Protein AF-A0A0J9XZV9-F1 (afdb_monomer_lite)

Secondary structure (DSSP, 8-state):
-EEEEEEEEEEBSSTT--EEEEEEEEETTT--EEEEEEE-STT--EEEEEE-HHHHHHHHHHTT-SSHHHHHHHHH-TTSEEEEEESSSEEEEEEEE-TTS-EEEEEEEEEEE--TTHHHHHHHHHHHHHHHHHHHHHHHHHHHHHHHHHHHHHHHHHHHHHHHHHHHHHHHHHHHHHHHHHH--

Organism: Brugia malayi (NCBI:txid6279)

Foldseek 3Di:
DWAWLAWDWAFAPDPVRWIKIWTWTADPVQRKIKIWIFTPDPVRWIWIDIGDPVRLVVQCVQLVHDDPNVVSCLNRDPQWHWYWYDDQWIKIWTWHADPVRDIDTRGIDITHTDDPCVVVVVVNVVVVVVVVVVVVVVVVVVVVVVVVVVVVVVVVVVVVVVVVVVVVVVVVVVVVVVVVVVVVD

Sequence (185 aa):
MLELKVRRCCELNNEQQLSAILFIGKSCDSDDYVIVVIISDILSSSYTATYDQESWEALRKEGEFSTDEEFIAELANEKNSLNMERSEYVQMKWIRPDEDGLTFEFCTLTLKLDTTWMYHIVNALLKERNIYYDNAIREEAVVASMERRLELLGNKVEEMDDYRRNLSNTLISKFVAIQNGKVSS

pLDDT: mean 91.07, std 8.22, range [46.19, 97.38]

Structure (mmCIF, N/CA/C/O backbone):
data_AF-A0A0J9XZV9-F1
#
_entry.id   AF-A0A0J9XZV9-F1
#
loop_
_atom_site.group_PDB
_atom_site.id
_atom_site.type_symbol
_atom_site.label_atom_id
_atom_site.label_alt_id
_atom_site.label_comp_id
_atom_site.label_asym_id
_atom_site.label_entity_id
_atom_site.label_seq_id
_atom_site.pdbx_PDB_ins_code
_atom_site.Cartn_x
_atom_site.Cartn_y
_atom_site.Cartn_z
_atom_site.occupancy
_atom_site.B_iso_or_equiv
_atom_site.auth_seq_id
_atom_site.auth_comp_id
_atom_site.auth_asym_id
_atom_site.auth_atom_id
_atom_site.pdbx_PDB_model_num
ATOM 1 N N . MET A 1 1 ? -1.787 19.641 -8.753 1.00 86.12 1 MET A N 1
ATOM 2 C CA . MET A 1 1 ? -1.863 18.779 -7.537 1.00 86.12 1 MET A CA 1
ATOM 3 C C . MET A 1 1 ? -1.686 17.325 -7.970 1.00 86.12 1 MET A C 1
ATOM 5 O O . MET A 1 1 ? -1.999 17.057 -9.114 1.00 86.12 1 MET A O 1
ATOM 9 N N . LEU A 1 2 ? -1.182 16.406 -7.136 1.00 92.56 2 LEU A N 1
ATOM 10 C CA . LEU A 1 2 ? -1.073 14.982 -7.502 1.00 92.56 2 LEU A CA 1
ATOM 11 C C . LEU A 1 2 ? -2.066 14.155 -6.676 1.00 92.56 2 LEU A C 1
ATOM 13 O O . LEU A 1 2 ? -2.048 14.243 -5.449 1.00 92.56 2 LEU A O 1
ATOM 17 N N . GLU A 1 3 ? -2.918 13.382 -7.341 1.00 93.56 3 GLU A N 1
ATOM 18 C CA . GLU A 1 3 ? -3.791 12.386 -6.718 1.00 93.56 3 GLU A CA 1
ATOM 19 C C . GLU A 1 3 ? -3.117 11.014 -6.817 1.00 93.56 3 GLU A C 1
ATOM 21 O O . GLU A 1 3 ? -2.943 10.493 -7.919 1.00 93.56 3 GLU A O 1
ATOM 26 N N . LEU A 1 4 ? -2.697 10.433 -5.691 1.00 94.94 4 LEU A N 1
ATOM 27 C CA . LEU A 1 4 ? -2.036 9.128 -5.690 1.00 94.94 4 LEU A CA 1
ATOM 28 C C . LEU A 1 4 ? -3.053 8.016 -5.977 1.00 94.94 4 LEU A C 1
ATOM 30 O O . LEU A 1 4 ? -4.165 8.011 -5.457 1.00 94.94 4 LEU A O 1
ATOM 34 N N . LYS A 1 5 ? -2.655 7.075 -6.832 1.00 94.81 5 LYS A N 1
ATOM 35 C CA . LYS A 1 5 ? -3.461 5.928 -7.269 1.00 94.81 5 LYS A CA 1
ATOM 36 C C . LYS A 1 5 ? -2.811 4.602 -6.890 1.00 94.81 5 LYS A C 1
ATOM 38 O O . LYS A 1 5 ? -3.507 3.664 -6.522 1.00 94.81 5 LYS A O 1
ATOM 43 N N . VAL A 1 6 ? -1.480 4.528 -6.951 1.00 95.38 6 VAL A N 1
ATOM 44 C CA . VAL A 1 6 ? -0.710 3.333 -6.589 1.00 95.38 6 VAL A CA 1
ATOM 45 C C . VAL A 1 6 ? 0.440 3.719 -5.674 1.00 95.38 6 VAL A C 1
ATOM 47 O O . VAL A 1 6 ? 1.140 4.703 -5.916 1.00 95.38 6 VAL A O 1
ATOM 50 N N . ARG A 1 7 ? 0.668 2.890 -4.655 1.00 93.81 7 ARG A N 1
ATOM 51 C CA . ARG A 1 7 ? 1.867 2.906 -3.822 1.00 93.81 7 ARG A CA 1
ATOM 52 C C . ARG A 1 7 ? 2.363 1.477 -3.653 1.00 93.81 7 ARG A C 1
ATOM 54 O O . ARG A 1 7 ? 1.616 0.625 -3.184 1.00 93.81 7 ARG A O 1
ATOM 61 N N . ARG A 1 8 ? 3.619 1.214 -4.007 1.00 92.50 8 ARG A N 1
ATOM 62 C CA . ARG A 1 8 ? 4.246 -0.108 -3.851 1.00 92.50 8 ARG A CA 1
ATOM 63 C C . ARG A 1 8 ? 5.633 0.054 -3.247 1.00 92.50 8 ARG A C 1
ATOM 65 O O . ARG A 1 8 ? 6.358 0.978 -3.605 1.00 92.50 8 ARG A O 1
ATOM 72 N N . CYS A 1 9 ? 6.002 -0.846 -2.346 1.00 87.38 9 CYS A N 1
ATOM 73 C CA . CYS A 1 9 ? 7.404 -1.052 -1.998 1.00 87.38 9 CYS A CA 1
ATOM 74 C C . CYS A 1 9 ? 7.969 -2.106 -2.950 1.00 87.38 9 CYS A C 1
ATOM 76 O O . CYS A 1 9 ? 7.292 -3.091 -3.245 1.00 87.38 9 CYS A O 1
ATOM 78 N N . CYS A 1 10 ? 9.187 -1.900 -3.428 1.00 83.50 10 CYS A N 1
ATOM 79 C CA . CYS A 1 10 ? 9.899 -2.865 -4.253 1.00 83.50 10 CYS A CA 1
ATOM 80 C C . CYS A 1 10 ? 11.357 -2.975 -3.815 1.00 83.50 10 CYS A C 1
ATOM 82 O O . CYS A 1 10 ? 11.915 -2.066 -3.196 1.00 83.50 10 CYS A O 1
ATOM 84 N N . GLU A 1 11 ? 11.964 -4.108 -4.135 1.00 80.25 11 GLU A N 1
ATOM 85 C CA . GLU A 1 11 ? 13.392 -4.338 -3.960 1.00 80.25 11 GLU A CA 1
ATOM 86 C C . GLU A 1 11 ? 14.073 -4.188 -5.321 1.00 80.25 11 GLU A C 1
ATOM 88 O O . GLU A 1 11 ? 13.534 -4.598 -6.353 1.00 80.25 11 GLU A O 1
ATOM 93 N N . LEU A 1 12 ? 15.249 -3.560 -5.348 1.00 78.12 12 LEU A N 1
ATOM 94 C CA . LEU A 1 12 ? 16.078 -3.572 -6.544 1.00 78.12 12 LEU A CA 1
ATOM 95 C C . LEU A 1 12 ? 16.692 -4.953 -6.734 1.00 78.12 12 LEU A C 1
ATOM 97 O O . LEU A 1 12 ? 17.327 -5.484 -5.822 1.00 78.12 12 LEU A O 1
ATOM 101 N N . ASN A 1 13 ? 16.640 -5.447 -7.971 1.00 73.00 13 ASN A N 1
ATOM 102 C CA . ASN A 1 13 ? 17.396 -6.617 -8.409 1.00 73.00 13 ASN A CA 1
ATOM 103 C C . ASN A 1 13 ? 18.876 -6.245 -8.612 1.00 73.00 13 ASN A C 1
ATOM 105 O O . ASN A 1 13 ? 19.416 -6.330 -9.713 1.00 73.00 13 ASN A O 1
ATOM 109 N N . ASN A 1 14 ? 19.533 -5.764 -7.556 1.00 68.56 14 ASN A N 1
ATOM 110 C CA . ASN A 1 14 ? 20.963 -5.485 -7.528 1.00 68.56 14 ASN A CA 1
ATOM 111 C C . ASN A 1 14 ? 21.630 -6.191 -6.339 1.00 68.56 14 ASN A C 1
ATOM 113 O O . ASN A 1 14 ? 20.966 -6.612 -5.395 1.00 68.56 14 ASN A O 1
ATOM 117 N N . GLU A 1 15 ? 22.961 -6.307 -6.369 1.00 58.72 15 GLU A N 1
ATOM 118 C CA . GLU A 1 15 ? 23.734 -6.996 -5.320 1.00 58.72 15 GLU A CA 1
ATOM 119 C C . GLU A 1 15 ? 23.517 -6.414 -3.911 1.00 58.72 15 GLU A C 1
ATOM 121 O O . GLU A 1 15 ? 23.786 -7.081 -2.917 1.00 58.72 15 GLU A O 1
ATOM 126 N N . GLN A 1 16 ? 23.034 -5.171 -3.817 1.00 69.62 16 GLN A N 1
ATOM 127 C CA . GLN A 1 16 ? 22.842 -4.451 -2.561 1.00 69.62 16 GLN A CA 1
ATOM 128 C C . GLN A 1 16 ? 21.442 -4.616 -1.952 1.00 69.62 16 GLN A C 1
ATOM 130 O O . GLN A 1 16 ? 21.251 -4.152 -0.831 1.00 69.62 16 GLN A O 1
ATOM 135 N N . GLN A 1 17 ? 20.482 -5.236 -2.656 1.00 72.25 17 GLN A N 1
ATOM 136 C CA . GLN A 1 17 ? 19.084 -5.379 -2.211 1.00 72.25 17 GLN A CA 1
ATOM 137 C C . GLN A 1 17 ? 18.499 -4.063 -1.669 1.00 72.25 17 GLN A C 1
ATOM 139 O O . GLN A 1 17 ? 17.916 -3.999 -0.586 1.00 72.25 17 GLN A O 1
ATOM 144 N N . LEU A 1 18 ? 18.712 -2.968 -2.402 1.00 77.62 18 LEU A N 1
ATOM 145 C CA . LEU A 1 18 ? 18.209 -1.663 -1.981 1.00 77.62 18 LEU A CA 1
ATOM 146 C C . LEU A 1 18 ? 16.678 -1.637 -2.038 1.00 77.62 18 LEU A C 1
ATOM 148 O O . LEU A 1 18 ? 16.075 -2.124 -2.994 1.00 77.62 18 LEU A O 1
ATOM 152 N N . SER A 1 19 ? 16.058 -1.008 -1.042 1.00 85.19 19 SER A N 1
ATOM 153 C CA . SER A 1 19 ? 14.617 -0.774 -1.046 1.00 85.19 19 SER A CA 1
ATOM 154 C C . SER A 1 19 ? 14.255 0.436 -1.904 1.00 85.19 19 SER A C 1
ATOM 156 O O . SER A 1 19 ? 15.006 1.410 -2.011 1.00 85.19 19 SER A O 1
ATOM 158 N N . ALA A 1 20 ? 13.077 0.397 -2.503 1.00 89.50 20 ALA A N 1
ATOM 159 C CA . ALA A 1 20 ? 12.515 1.522 -3.215 1.00 89.50 20 ALA A CA 1
ATOM 160 C C . ALA A 1 20 ? 11.017 1.630 -2.965 1.00 89.50 20 ALA A C 1
ATOM 162 O O . ALA A 1 20 ? 10.332 0.660 -2.629 1.00 89.50 20 ALA A O 1
ATOM 163 N N . ILE A 1 21 ? 10.517 2.849 -3.118 1.00 92.31 21 ILE A N 1
ATOM 164 C CA . ILE A 1 21 ? 9.094 3.136 -3.026 1.00 92.31 21 ILE A CA 1
ATOM 165 C C . ILE A 1 21 ? 8.659 3.739 -4.350 1.00 92.31 21 ILE A C 1
ATOM 167 O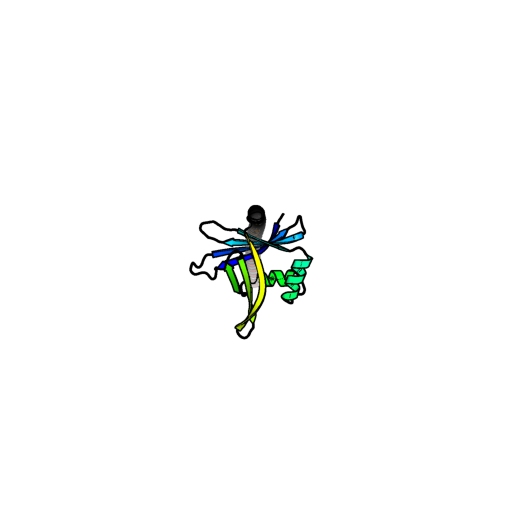 O . ILE A 1 21 ? 9.202 4.749 -4.798 1.00 92.31 21 ILE A O 1
ATOM 171 N N . LEU A 1 22 ? 7.666 3.098 -4.949 1.00 94.44 22 LEU A N 1
ATOM 172 C CA . LEU A 1 22 ? 6.988 3.528 -6.153 1.00 94.44 22 LEU A CA 1
ATOM 173 C C . LEU A 1 22 ? 5.692 4.254 -5.794 1.00 94.44 22 LEU A C 1
ATOM 175 O O . LEU A 1 22 ? 4.899 3.769 -4.981 1.00 94.44 22 LEU A O 1
ATOM 179 N N . PHE A 1 23 ? 5.441 5.340 -6.513 1.00 96.12 23 PHE A N 1
ATOM 180 C CA . PHE A 1 23 ? 4.173 6.044 -6.564 1.00 96.12 23 PHE A CA 1
ATOM 181 C C . PHE A 1 23 ? 3.699 6.182 -8.010 1.00 96.12 23 PHE A C 1
ATOM 183 O O . PHE A 1 23 ? 4.483 6.525 -8.892 1.00 96.12 23 PHE A O 1
ATOM 190 N N . ILE A 1 24 ? 2.405 5.969 -8.233 1.00 96.62 24 ILE A N 1
ATOM 191 C CA . ILE A 1 24 ? 1.710 6.374 -9.459 1.00 96.62 24 ILE A CA 1
ATOM 192 C C . ILE A 1 24 ? 0.582 7.295 -9.036 1.00 96.62 24 ILE A C 1
ATOM 194 O O . ILE A 1 24 ? -0.187 6.957 -8.134 1.00 96.62 24 ILE A O 1
ATOM 198 N N . GLY A 1 25 ? 0.471 8.449 -9.677 1.00 96.19 25 GLY A N 1
ATOM 199 C CA . GLY A 1 25 ? -0.621 9.378 -9.438 1.00 96.19 25 GLY A CA 1
ATOM 200 C C . GLY A 1 25 ? -1.044 10.106 -10.700 1.00 96.19 25 GLY A C 1
ATOM 201 O O . GLY A 1 25 ? -0.322 10.108 -11.694 1.00 96.19 25 GLY A O 1
ATOM 202 N N . LYS A 1 26 ? -2.213 10.740 -10.642 1.00 96.25 26 LYS A N 1
ATOM 203 C CA . LYS A 1 26 ? -2.730 11.593 -11.711 1.00 96.25 26 LYS A CA 1
ATOM 204 C C . LYS A 1 26 ? -2.558 13.061 -11.331 1.00 96.25 26 LYS A C 1
ATOM 206 O O . LYS A 1 26 ? -2.930 13.480 -10.230 1.00 96.25 26 LYS A O 1
ATOM 211 N N . SER A 1 27 ? -1.945 13.839 -12.214 1.00 94.31 27 SER A N 1
ATOM 212 C CA . SER A 1 27 ? -1.784 15.281 -12.058 1.00 94.31 27 SER A CA 1
ATOM 213 C C . SER A 1 27 ? -3.129 15.964 -12.283 1.00 94.31 27 SER A C 1
ATOM 215 O O . SER A 1 27 ? -3.672 15.928 -13.377 1.00 94.31 27 SER A O 1
ATOM 217 N N . CYS A 1 28 ? -3.669 16.644 -11.275 1.00 89.94 28 CYS A N 1
ATOM 218 C CA . CYS A 1 28 ? -4.907 17.413 -11.422 1.00 89.94 28 CYS A CA 1
ATOM 219 C C . CYS A 1 28 ? -4.747 18.645 -12.328 1.00 89.94 28 CYS A C 1
ATOM 221 O O . CYS A 1 28 ? -5.749 19.234 -12.717 1.00 89.94 28 CYS A O 1
ATOM 223 N N . ASP A 1 29 ? -3.508 19.080 -12.590 1.00 90.44 29 ASP A N 1
ATOM 224 C CA . ASP A 1 29 ? -3.247 20.314 -13.339 1.00 90.44 29 ASP A CA 1
ATOM 225 C C . ASP A 1 29 ? -3.102 20.031 -14.842 1.00 90.44 29 ASP A C 1
ATOM 227 O O . ASP A 1 29 ? -3.551 20.833 -15.657 1.00 90.44 29 ASP A O 1
ATOM 231 N N . SER A 1 30 ? -2.486 18.898 -15.202 1.00 92.19 30 SER A N 1
ATOM 232 C CA . SER A 1 30 ? -2.230 18.504 -16.595 1.00 92.19 30 SER A CA 1
ATOM 233 C C . SER A 1 30 ? -3.039 17.299 -17.073 1.00 92.19 30 SER A C 1
ATOM 235 O O . SER A 1 30 ? -3.047 17.020 -18.262 1.00 92.19 30 SER A O 1
ATOM 237 N N . ASP A 1 31 ? -3.731 16.604 -16.168 1.00 92.06 31 ASP A N 1
ATOM 238 C CA . ASP A 1 31 ? -4.388 15.310 -16.406 1.00 92.06 31 ASP A CA 1
ATOM 239 C C . ASP A 1 31 ? -3.425 14.162 -16.784 1.00 92.06 31 ASP A C 1
ATOM 241 O O . ASP A 1 31 ? -3.868 13.054 -17.073 1.00 92.06 31 ASP A O 1
ATOM 245 N N . ASP A 1 32 ? -2.109 14.386 -16.693 1.00 95.38 32 ASP A N 1
ATOM 246 C CA . ASP A 1 32 ? -1.086 13.370 -16.963 1.00 95.38 32 ASP A CA 1
ATOM 247 C C . ASP A 1 32 ? -0.944 12.370 -15.811 1.00 95.38 32 ASP A C 1
ATOM 249 O O . ASP A 1 32 ? -1.056 12.715 -14.626 1.00 95.38 32 ASP A O 1
ATOM 253 N N . TYR A 1 33 ? -0.571 11.141 -16.151 1.00 96.75 33 TYR A N 1
ATOM 254 C CA . TYR A 1 33 ? -0.102 10.150 -15.194 1.00 96.75 33 TYR A CA 1
ATOM 255 C C . TYR A 1 33 ? 1.383 10.346 -14.907 1.00 96.75 33 TYR A C 1
ATOM 257 O O . TYR A 1 33 ? 2.217 10.420 -15.808 1.00 96.75 33 TYR A O 1
ATOM 265 N N . VAL A 1 34 ? 1.722 10.401 -13.624 1.00 96.44 34 VAL A N 1
ATOM 266 C CA . VAL A 1 34 ? 3.085 10.591 -13.135 1.00 96.44 34 VAL A CA 1
ATOM 267 C C . VAL A 1 34 ? 3.484 9.372 -12.325 1.00 96.44 34 VAL A C 1
ATOM 269 O O . VAL A 1 34 ? 2.817 9.006 -11.354 1.00 96.44 34 VAL A O 1
ATOM 272 N N . ILE A 1 35 ? 4.599 8.766 -12.711 1.00 96.12 35 ILE A N 1
ATOM 273 C CA . ILE A 1 35 ? 5.192 7.613 -12.050 1.00 96.12 35 ILE A CA 1
ATOM 274 C C . ILE A 1 35 ? 6.509 8.055 -11.449 1.00 96.12 35 ILE A C 1
ATOM 276 O O . ILE A 1 35 ? 7.371 8.543 -12.173 1.00 96.12 35 ILE A O 1
ATOM 280 N N . VAL A 1 36 ? 6.676 7.862 -10.145 1.00 94.81 36 VAL A N 1
ATOM 281 C CA . VAL A 1 36 ? 7.888 8.250 -9.426 1.00 94.81 36 VAL A CA 1
ATOM 282 C C . VAL A 1 36 ? 8.387 7.100 -8.576 1.00 94.81 36 VAL A C 1
ATOM 284 O O . VAL A 1 36 ? 7.637 6.531 -7.785 1.00 94.81 36 VAL A O 1
ATOM 287 N N . VAL A 1 37 ? 9.675 6.804 -8.689 1.00 93.81 37 VAL A N 1
ATOM 288 C CA . VAL A 1 37 ? 10.380 5.874 -7.810 1.00 93.81 37 VAL A CA 1
ATOM 289 C C . VAL A 1 37 ? 11.426 6.621 -7.013 1.00 93.81 37 VAL A C 1
ATOM 291 O O . VAL A 1 37 ? 12.255 7.335 -7.573 1.00 93.81 37 VAL A O 1
ATOM 294 N N . ILE A 1 38 ? 11.427 6.385 -5.707 1.00 91.81 38 ILE A N 1
ATOM 295 C CA . ILE A 1 38 ? 12.456 6.860 -4.788 1.00 91.81 38 ILE A CA 1
ATOM 296 C C . ILE A 1 38 ? 13.247 5.644 -4.317 1.00 91.81 38 ILE A C 1
ATOM 298 O O . ILE A 1 38 ? 12.685 4.738 -3.700 1.00 91.81 38 ILE A O 1
ATOM 302 N N . ILE A 1 39 ? 14.546 5.622 -4.613 1.00 88.94 39 ILE A N 1
ATOM 303 C CA . ILE A 1 39 ? 15.450 4.532 -4.232 1.00 88.94 39 ILE A CA 1
ATOM 304 C C . ILE A 1 39 ? 16.205 4.933 -2.968 1.00 88.94 39 ILE A C 1
ATOM 306 O O . ILE A 1 39 ? 16.773 6.024 -2.901 1.00 88.94 39 ILE A O 1
ATOM 310 N N . SER A 1 40 ? 16.255 4.041 -1.976 1.00 83.12 40 SER A N 1
ATOM 311 C CA . SER A 1 40 ? 16.989 4.255 -0.727 1.00 83.12 40 SER A CA 1
ATOM 312 C C . SER A 1 40 ? 18.497 4.026 -0.912 1.00 83.12 40 SER A C 1
ATOM 314 O O . SER A 1 40 ? 19.078 3.124 -0.310 1.00 83.12 40 SER A O 1
ATOM 316 N N . ASP A 1 41 ? 19.139 4.801 -1.785 1.00 79.75 41 ASP A N 1
ATOM 317 C CA . ASP A 1 41 ? 20.594 4.809 -1.944 1.00 79.75 41 ASP A CA 1
ATOM 318 C C . ASP A 1 41 ? 21.244 5.997 -1.212 1.00 79.75 41 ASP A C 1
ATOM 320 O O . ASP A 1 41 ? 20.568 6.884 -0.688 1.00 79.75 41 ASP A O 1
ATOM 324 N N . ILE A 1 42 ? 22.583 6.025 -1.175 1.00 65.88 42 ILE A N 1
ATOM 325 C CA . ILE A 1 42 ? 23.372 7.088 -0.519 1.00 65.88 42 ILE A CA 1
ATOM 326 C C . ILE A 1 42 ? 23.025 8.485 -1.075 1.00 65.88 42 ILE A C 1
ATOM 328 O O . ILE A 1 42 ? 23.175 9.482 -0.372 1.00 65.88 42 ILE A O 1
ATOM 332 N N . LEU A 1 43 ? 22.548 8.563 -2.321 1.00 66.50 43 LEU A N 1
ATOM 333 C CA . LEU A 1 43 ? 22.214 9.811 -3.007 1.00 66.50 43 LEU A CA 1
ATOM 334 C C . LEU A 1 43 ? 20.709 10.139 -2.985 1.00 66.50 43 LEU A C 1
ATOM 336 O O . LEU A 1 43 ? 20.337 11.198 -3.484 1.00 66.50 43 LEU A O 1
ATOM 340 N N . SER A 1 44 ? 19.866 9.277 -2.397 1.00 68.50 44 SER A N 1
ATOM 341 C CA . SER A 1 44 ? 18.396 9.373 -2.400 1.00 68.50 44 SER A CA 1
ATOM 342 C C . SER A 1 44 ? 17.848 9.782 -3.768 1.00 68.50 44 SER A C 1
ATOM 344 O O . SER A 1 44 ? 17.233 10.835 -3.940 1.00 68.50 44 SER A O 1
ATOM 346 N N . SER A 1 45 ? 18.136 8.954 -4.769 1.00 83.06 45 SER A N 1
ATOM 347 C CA . SER A 1 45 ? 17.802 9.259 -6.160 1.00 83.06 45 SER A CA 1
ATOM 348 C C . SER A 1 45 ? 16.304 9.064 -6.440 1.00 83.06 45 SER A C 1
ATOM 350 O O . SER A 1 45 ? 15.738 8.013 -6.131 1.00 83.06 45 SER A O 1
ATOM 352 N N . SER A 1 46 ? 15.681 10.064 -7.073 1.00 91.50 46 SER A N 1
ATOM 353 C CA . SER A 1 46 ? 14.301 10.014 -7.576 1.00 91.50 46 SER A CA 1
ATOM 354 C C . SER A 1 46 ? 14.298 9.881 -9.095 1.00 91.50 46 SER A C 1
ATOM 356 O O . SER A 1 46 ? 15.009 10.609 -9.790 1.00 91.50 46 SER A O 1
ATOM 358 N N . TYR A 1 47 ? 13.486 8.964 -9.606 1.00 93.69 47 TYR A N 1
ATOM 359 C CA . TYR A 1 47 ? 13.289 8.732 -11.030 1.00 93.69 47 TYR A CA 1
ATOM 360 C C . TYR A 1 47 ? 11.818 8.928 -11.368 1.00 93.69 47 TYR A C 1
ATOM 362 O O . TYR A 1 47 ? 10.963 8.445 -10.632 1.00 93.69 47 TYR A O 1
ATOM 370 N N . THR A 1 48 ? 11.529 9.609 -12.474 1.00 95.19 48 THR A N 1
ATOM 371 C CA . THR A 1 48 ? 10.166 9.915 -12.910 1.00 95.19 48 THR A CA 1
ATOM 372 C C . THR A 1 48 ? 9.935 9.530 -14.370 1.00 95.19 48 THR A C 1
ATOM 374 O O . THR A 1 48 ? 10.844 9.596 -15.203 1.00 95.19 48 THR A O 1
ATOM 377 N N . ALA A 1 49 ? 8.698 9.154 -14.682 1.00 96.38 49 ALA A N 1
ATOM 378 C CA . ALA A 1 49 ? 8.141 9.169 -16.026 1.00 96.38 49 ALA A CA 1
ATOM 379 C C . ALA A 1 49 ? 6.752 9.825 -16.001 1.00 96.38 49 ALA A C 1
ATOM 381 O O . ALA A 1 49 ? 6.002 9.673 -15.037 1.00 96.38 49 ALA A O 1
ATOM 382 N N . THR A 1 50 ? 6.422 10.555 -17.062 1.00 96.06 50 THR A N 1
ATOM 383 C CA . THR A 1 50 ? 5.129 11.222 -17.244 1.00 96.06 50 THR A CA 1
ATOM 384 C C . THR A 1 50 ? 4.484 10.722 -18.525 1.00 96.06 50 THR A C 1
ATOM 386 O O . THR A 1 50 ? 5.156 10.656 -19.555 1.00 96.06 50 THR A O 1
ATOM 389 N N . TYR A 1 51 ? 3.201 10.395 -18.457 1.00 96.81 51 TYR A N 1
ATOM 390 C CA . TYR A 1 51 ? 2.407 9.883 -19.564 1.00 96.81 51 TYR A CA 1
ATOM 391 C C . TYR A 1 51 ? 1.190 10.784 -19.724 1.00 96.81 51 TYR A C 1
ATOM 393 O O . TYR A 1 51 ? 0.403 10.923 -18.788 1.00 96.81 51 TYR A O 1
ATOM 401 N N . ASP A 1 52 ? 1.040 11.382 -20.902 1.00 96.19 52 ASP A N 1
ATOM 402 C CA . ASP A 1 52 ? -0.231 11.992 -21.278 1.00 96.19 52 ASP A CA 1
ATOM 403 C C . ASP A 1 52 ? -1.317 10.914 -21.434 1.00 96.19 52 ASP A C 1
ATOM 405 O O . ASP A 1 52 ? -1.042 9.708 -21.404 1.00 96.19 52 ASP A O 1
ATOM 409 N N . GLN A 1 53 ? -2.569 11.342 -21.589 1.00 94.12 53 GLN A N 1
ATOM 410 C CA . GLN A 1 53 ? -3.702 10.421 -21.690 1.00 94.12 53 GLN A CA 1
ATOM 411 C C . GLN A 1 53 ? -3.547 9.422 -22.853 1.00 94.12 53 GLN A C 1
ATOM 413 O O . GLN A 1 53 ? -3.870 8.248 -22.695 1.00 94.12 53 GLN A O 1
ATOM 418 N N . GLU A 1 54 ? -3.022 9.851 -24.006 1.00 95.81 54 GLU A N 1
ATOM 419 C CA . GLU A 1 54 ? -2.846 8.980 -25.178 1.00 95.81 54 GLU A CA 1
ATOM 420 C C . GLU A 1 54 ? -1.778 7.904 -24.928 1.00 95.81 54 GLU A C 1
ATOM 422 O O . GLU A 1 54 ? -2.010 6.720 -25.184 1.00 95.81 54 GLU A O 1
ATOM 427 N N . SER A 1 55 ? -0.632 8.293 -24.365 1.00 96.44 55 SER A N 1
ATOM 428 C CA . SER A 1 55 ? 0.464 7.382 -24.025 1.00 96.44 55 SER A CA 1
ATOM 429 C C . SER A 1 55 ? 0.075 6.425 -22.899 1.00 96.44 55 SER A C 1
ATOM 431 O O . SER A 1 55 ? 0.461 5.256 -22.918 1.00 96.44 55 SER A O 1
ATOM 433 N N . TRP A 1 56 ? -0.701 6.904 -21.922 1.00 96.38 56 TRP A N 1
ATOM 434 C CA . TRP A 1 56 ? -1.241 6.077 -20.845 1.00 96.38 56 TRP A CA 1
ATOM 435 C C . TRP A 1 56 ? -2.231 5.034 -21.375 1.00 96.38 56 TRP A C 1
ATOM 437 O O . TRP A 1 56 ? -2.137 3.856 -21.032 1.00 96.38 56 TRP A O 1
ATOM 447 N N . GLU A 1 57 ? -3.140 5.430 -22.270 1.00 96.25 57 GLU A N 1
ATOM 448 C CA . GLU A 1 57 ? -4.067 4.502 -22.919 1.00 96.25 57 GLU A CA 1
ATOM 449 C C . GLU A 1 57 ? -3.359 3.471 -23.799 1.00 96.25 57 GLU A C 1
ATOM 451 O O . GLU A 1 57 ? -3.798 2.321 -23.854 1.00 96.25 57 GLU A O 1
ATOM 456 N N . ALA A 1 58 ? -2.290 3.862 -24.497 1.00 96.31 58 ALA A N 1
ATOM 457 C CA . ALA A 1 58 ? -1.481 2.940 -25.288 1.00 96.31 58 ALA A CA 1
ATOM 458 C C . ALA A 1 58 ? -0.830 1.877 -24.391 1.00 96.31 58 ALA A C 1
ATOM 460 O O . ALA A 1 58 ? -1.044 0.686 -24.612 1.00 96.31 58 ALA A O 1
ATOM 461 N N . LEU A 1 59 ? -0.148 2.307 -23.323 1.00 95.50 59 LEU A N 1
ATOM 462 C CA . LEU A 1 59 ? 0.454 1.423 -22.322 1.00 95.50 59 LEU A CA 1
ATOM 463 C C . LEU A 1 59 ? -0.582 0.467 -21.708 1.00 95.50 59 LEU A C 1
ATOM 465 O O . LEU A 1 59 ? -0.346 -0.731 -21.565 1.00 95.50 59 LEU A O 1
ATOM 469 N N . ARG A 1 60 ? -1.762 0.990 -21.370 1.00 95.56 60 ARG A N 1
ATOM 470 C CA . ARG A 1 60 ? -2.857 0.193 -20.821 1.00 95.56 60 ARG A CA 1
ATOM 471 C C . ARG A 1 60 ? -3.346 -0.881 -21.799 1.00 95.56 60 ARG A C 1
ATOM 473 O O . ARG A 1 60 ? -3.621 -2.008 -21.387 1.00 95.56 60 ARG A O 1
ATOM 480 N N . LYS A 1 61 ? -3.491 -0.529 -23.080 1.00 95.44 61 LYS A N 1
ATOM 481 C CA . LYS A 1 61 ? -3.929 -1.454 -24.137 1.00 95.44 61 LYS A CA 1
ATOM 482 C C . LYS A 1 61 ? -2.881 -2.528 -24.423 1.00 95.44 61 LYS A C 1
ATOM 484 O O . LYS A 1 61 ? -3.273 -3.656 -24.700 1.00 95.44 61 LYS A O 1
ATOM 489 N N . GLU A 1 62 ? -1.589 -2.208 -24.323 1.00 93.94 62 GLU A N 1
ATOM 490 C CA . GLU A 1 62 ? -0.500 -3.197 -24.411 1.00 93.94 62 GLU A CA 1
ATOM 491 C C . GLU A 1 62 ? -0.599 -4.259 -23.307 1.00 93.94 62 GLU A C 1
ATOM 493 O O . GLU A 1 62 ? -0.355 -5.432 -23.570 1.00 93.94 62 GLU A O 1
ATOM 498 N N . GLY A 1 63 ? -1.031 -3.868 -22.104 1.00 91.94 63 GLY A N 1
ATOM 499 C CA . GLY A 1 63 ? -1.336 -4.788 -21.002 1.00 91.94 63 GLY A CA 1
ATOM 500 C C . GLY A 1 63 ? -2.703 -5.485 -21.092 1.00 91.94 63 GLY A C 1
ATOM 501 O O . GLY A 1 63 ? -3.079 -6.183 -20.155 1.00 91.94 63 GLY A O 1
ATOM 502 N N . GLU A 1 64 ? -3.453 -5.287 -22.182 1.00 93.38 64 GLU A N 1
ATOM 503 C CA . GLU A 1 64 ? -4.785 -5.864 -22.433 1.00 93.38 64 GLU A CA 1
ATOM 504 C C . GLU A 1 64 ? -5.894 -5.432 -21.446 1.00 93.38 64 GLU A C 1
ATOM 506 O O . GLU A 1 64 ? -6.868 -6.156 -21.231 1.00 93.38 64 GLU A O 1
ATOM 511 N N . PHE A 1 65 ? -5.808 -4.227 -20.871 1.00 95.19 65 PHE A N 1
ATOM 512 C CA . PHE A 1 65 ? -6.841 -3.708 -19.958 1.00 95.19 65 PHE A CA 1
ATOM 513 C C . PHE A 1 65 ? -7.837 -2.782 -20.646 1.00 95.19 65 PHE A C 1
ATOM 515 O O . PHE A 1 65 ? -7.468 -1.966 -21.497 1.00 95.19 65 PHE A O 1
ATOM 522 N N . SER A 1 66 ? -9.105 -2.836 -20.227 1.00 93.44 66 SER A N 1
ATOM 523 C CA . SER A 1 66 ? -10.186 -2.077 -20.864 1.00 93.44 66 SER A CA 1
ATOM 524 C C . SER A 1 66 ? -10.399 -0.686 -20.260 1.00 93.44 66 SER A C 1
ATOM 526 O O . SER A 1 66 ? -10.713 0.249 -21.007 1.00 93.44 66 SER A O 1
ATOM 528 N N . THR A 1 67 ? -10.128 -0.518 -18.962 1.00 96.06 67 THR A N 1
ATOM 529 C CA . THR A 1 67 ? -10.278 0.750 -18.228 1.00 96.06 67 THR A CA 1
ATOM 530 C C . THR A 1 67 ? -9.048 1.104 -17.396 1.00 96.06 67 THR A C 1
ATOM 532 O O . THR A 1 67 ? -8.246 0.240 -17.030 1.00 96.06 67 THR A O 1
ATOM 535 N N . ASP A 1 68 ? -8.896 2.392 -17.083 1.00 95.06 68 ASP A N 1
ATOM 536 C CA . ASP A 1 68 ? -7.797 2.869 -16.239 1.00 95.06 68 ASP A CA 1
ATOM 537 C C . ASP A 1 68 ? -7.898 2.287 -14.824 1.00 95.06 68 ASP A C 1
ATOM 539 O O . ASP A 1 68 ? -6.878 1.954 -14.226 1.00 95.06 68 ASP A O 1
ATOM 543 N N . GLU A 1 69 ? -9.112 2.090 -14.304 1.00 95.44 69 GLU A N 1
ATOM 544 C CA . GLU A 1 69 ? -9.349 1.486 -12.993 1.00 95.44 69 GLU A CA 1
ATOM 545 C C . GLU A 1 69 ? -8.860 0.035 -12.920 1.00 95.44 69 GLU A C 1
ATOM 547 O O . GLU A 1 69 ? -8.212 -0.333 -11.941 1.00 95.44 69 GLU A O 1
ATOM 552 N N . GLU A 1 70 ? -9.130 -0.777 -13.950 1.00 96.12 70 GLU A N 1
ATOM 553 C CA . GLU A 1 70 ? -8.648 -2.164 -14.032 1.00 96.12 70 GLU A CA 1
ATOM 554 C C . GLU A 1 70 ? -7.119 -2.211 -14.046 1.00 96.12 70 GLU A C 1
ATOM 556 O O . GLU A 1 70 ? -6.504 -2.979 -13.304 1.00 96.12 70 GLU A O 1
ATOM 561 N N . PHE A 1 71 ? -6.499 -1.345 -14.848 1.00 96.94 71 PHE A N 1
ATOM 562 C CA . PHE A 1 71 ? -5.048 -1.303 -14.967 1.00 96.94 71 PHE A CA 1
ATOM 563 C C . PHE A 1 71 ? -4.375 -0.833 -13.675 1.00 96.94 71 PHE A C 1
ATOM 565 O O . PHE A 1 71 ? -3.442 -1.469 -13.189 1.00 96.94 71 PHE A O 1
ATOM 572 N N . ILE A 1 72 ? -4.882 0.243 -13.067 1.00 96.88 72 ILE A N 1
ATOM 573 C CA . ILE A 1 72 ? -4.387 0.769 -11.788 1.00 96.88 72 ILE A CA 1
ATOM 574 C C . ILE A 1 72 ? -4.529 -0.276 -10.676 1.00 96.88 72 ILE A C 1
ATOM 576 O O . ILE A 1 72 ? -3.599 -0.444 -9.884 1.00 96.88 72 ILE A O 1
ATOM 580 N N . ALA A 1 73 ? -5.654 -0.998 -10.622 1.00 95.81 73 ALA A N 1
ATOM 581 C CA . ALA A 1 73 ? -5.865 -2.062 -9.643 1.00 95.81 73 ALA A CA 1
ATOM 582 C C . ALA A 1 73 ? -4.812 -3.173 -9.781 1.00 95.81 73 ALA A C 1
ATOM 584 O O . ALA A 1 73 ? -4.268 -3.637 -8.779 1.00 95.81 73 ALA A O 1
ATOM 585 N N . GLU A 1 74 ? -4.460 -3.547 -11.009 1.00 95.06 74 GLU A N 1
ATOM 586 C CA . GLU A 1 74 ? -3.437 -4.558 -11.277 1.00 95.06 74 GLU A CA 1
ATOM 587 C C . GLU A 1 74 ? -2.011 -4.072 -10.998 1.00 95.06 74 GLU A C 1
ATOM 589 O O . GLU A 1 74 ? -1.196 -4.832 -10.471 1.00 95.06 74 GLU A O 1
ATOM 594 N N . LEU A 1 75 ? -1.709 -2.797 -11.246 1.00 96.00 75 LEU A N 1
ATOM 595 C CA . LEU A 1 75 ? -0.432 -2.194 -10.846 1.00 96.00 75 LEU A CA 1
ATOM 596 C C . LEU A 1 75 ? -0.277 -2.118 -9.315 1.00 96.00 75 LEU A C 1
ATOM 598 O O . LEU A 1 75 ? 0.843 -2.226 -8.804 1.00 96.00 75 LEU A O 1
ATOM 602 N N . ALA A 1 76 ? -1.387 -1.945 -8.588 1.00 95.12 76 ALA A N 1
ATOM 603 C CA . ALA A 1 76 ? -1.436 -1.905 -7.125 1.00 95.12 76 ALA A CA 1
ATOM 604 C C . ALA A 1 76 ? -1.494 -3.289 -6.458 1.00 95.12 76 ALA A C 1
ATOM 606 O O . ALA A 1 76 ? -1.204 -3.398 -5.265 1.00 95.12 76 ALA A O 1
ATOM 607 N N . ASN A 1 77 ? -1.855 -4.339 -7.197 1.00 93.44 77 ASN A N 1
ATOM 608 C CA . ASN A 1 77 ? -2.064 -5.676 -6.655 1.00 93.44 77 ASN A CA 1
ATOM 609 C C . ASN A 1 77 ? -0.767 -6.262 -6.079 1.00 93.44 77 ASN A C 1
ATOM 611 O O . ASN A 1 77 ? 0.233 -6.434 -6.779 1.00 93.44 77 ASN A O 1
ATOM 615 N N . GLU A 1 78 ? -0.793 -6.623 -4.794 1.00 90.69 78 GLU A N 1
ATOM 616 C CA . GLU A 1 78 ? 0.398 -7.117 -4.107 1.00 90.69 78 GLU A CA 1
ATOM 617 C C . GLU A 1 78 ? 0.857 -8.503 -4.548 1.00 90.69 78 GLU A C 1
ATOM 619 O O . GLU A 1 78 ? 2.025 -8.838 -4.356 1.00 90.69 78 GLU A O 1
ATOM 624 N N . LYS A 1 79 ? -0.034 -9.270 -5.183 1.00 90.06 79 LYS A N 1
ATOM 625 C CA . LYS A 1 79 ? 0.281 -10.585 -5.749 1.00 90.06 79 LYS A CA 1
ATOM 626 C C . LYS A 1 79 ? 1.144 -10.493 -7.008 1.00 90.06 79 LYS A C 1
ATOM 628 O O . LYS A 1 79 ? 1.814 -11.464 -7.348 1.00 90.06 79 LYS A O 1
ATOM 633 N N . ASN A 1 80 ? 1.140 -9.342 -7.681 1.00 91.81 80 ASN A N 1
ATOM 634 C CA . ASN A 1 80 ? 1.974 -9.106 -8.849 1.00 91.81 80 ASN A CA 1
ATOM 635 C C . ASN A 1 80 ? 3.388 -8.734 -8.394 1.00 91.81 80 ASN A C 1
ATOM 637 O O . ASN A 1 80 ? 3.584 -7.843 -7.558 1.00 91.81 80 ASN A O 1
ATOM 641 N N . SER A 1 81 ? 4.383 -9.414 -8.956 1.00 90.25 81 SER A N 1
ATOM 642 C CA . SER A 1 81 ? 5.787 -9.106 -8.694 1.00 90.25 81 SER A CA 1
ATOM 643 C C . SER A 1 81 ? 6.190 -7.839 -9.439 1.00 90.25 81 SER A C 1
ATOM 645 O O . SER A 1 81 ? 5.785 -7.623 -10.581 1.00 90.25 81 SER A O 1
ATOM 647 N N . LEU A 1 82 ? 6.988 -7.004 -8.779 1.00 92.50 82 LEU A N 1
ATOM 648 C CA . LEU A 1 82 ? 7.515 -5.771 -9.343 1.00 92.50 82 LEU A CA 1
ATOM 649 C C . LEU A 1 82 ? 9.036 -5.855 -9.368 1.00 92.50 82 LEU A C 1
ATOM 651 O O . LEU A 1 82 ? 9.688 -5.680 -8.341 1.00 92.50 82 LEU A O 1
ATOM 655 N N . ASN A 1 83 ? 9.580 -6.118 -10.550 1.00 89.62 83 ASN A N 1
ATOM 656 C CA . ASN A 1 83 ? 11.017 -6.175 -10.762 1.00 89.62 83 ASN A CA 1
ATOM 657 C C . ASN A 1 83 ? 11.540 -4.794 -11.133 1.00 89.62 83 ASN A C 1
ATOM 659 O O . ASN A 1 83 ? 10.934 -4.089 -11.944 1.00 89.62 83 ASN A O 1
ATOM 663 N N . MET A 1 84 ? 12.688 -4.430 -10.566 1.00 90.50 84 MET A N 1
ATOM 664 C CA . MET A 1 84 ? 13.317 -3.150 -10.846 1.00 90.50 84 MET A CA 1
ATOM 665 C C . MET A 1 84 ? 14.808 -3.296 -11.126 1.00 90.50 84 MET A C 1
ATOM 667 O O . MET A 1 84 ? 15.565 -3.828 -10.313 1.00 90.50 84 MET A O 1
ATOM 671 N N . GLU A 1 85 ? 15.221 -2.770 -12.275 1.00 88.50 85 GLU A N 1
ATOM 672 C CA . GLU A 1 85 ? 16.597 -2.780 -12.760 1.00 88.50 85 GLU A CA 1
ATOM 673 C C . GLU A 1 85 ? 17.076 -1.338 -12.948 1.00 88.50 85 GLU A C 1
ATOM 675 O O . GLU A 1 85 ? 16.375 -0.498 -13.518 1.00 88.50 85 GLU A O 1
ATOM 680 N N . ARG A 1 86 ? 18.281 -1.032 -12.457 1.00 85.81 86 ARG A N 1
ATOM 681 C CA . ARG A 1 86 ? 18.864 0.312 -12.530 1.00 85.81 86 ARG A CA 1
ATOM 682 C C . ARG A 1 86 ? 20.137 0.305 -13.364 1.00 85.81 86 ARG A C 1
ATOM 684 O O . ARG A 1 86 ? 21.081 -0.417 -13.058 1.00 85.81 86 ARG A O 1
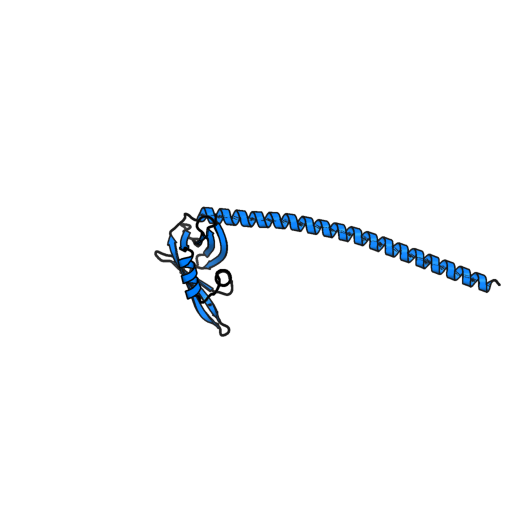ATOM 691 N N . SER A 1 87 ? 20.169 1.180 -14.361 1.00 83.44 87 SER A N 1
ATOM 692 C CA . SER A 1 87 ? 21.355 1.559 -15.131 1.00 83.44 87 SER A CA 1
ATOM 693 C C . SER A 1 87 ? 21.457 3.095 -15.164 1.00 83.44 87 SER A C 1
ATOM 695 O O . SER A 1 87 ? 21.390 3.732 -14.112 1.00 83.44 87 SER A O 1
ATOM 697 N N . GLU A 1 88 ? 21.568 3.704 -16.348 1.00 86.44 88 GLU A N 1
ATOM 698 C CA . GLU A 1 88 ? 21.374 5.150 -16.546 1.00 86.44 88 GLU A CA 1
ATOM 699 C C . GLU A 1 88 ? 19.915 5.567 -16.281 1.00 86.44 88 GLU A C 1
ATOM 701 O O . GLU A 1 88 ? 19.641 6.674 -15.813 1.00 86.44 88 GLU A O 1
ATOM 706 N N . TYR A 1 89 ? 18.988 4.639 -16.522 1.00 90.81 89 TYR A N 1
ATOM 707 C CA . TYR A 1 89 ? 17.555 4.756 -16.267 1.00 90.81 89 TYR A CA 1
ATOM 708 C C . TYR A 1 89 ? 17.104 3.683 -15.276 1.00 90.81 89 TYR A C 1
ATOM 710 O O . TYR A 1 89 ? 17.827 2.717 -15.011 1.00 90.81 89 TYR A O 1
ATOM 718 N N . VAL A 1 90 ? 15.893 3.832 -14.749 1.00 91.31 90 VAL A N 1
ATOM 719 C CA . VAL A 1 90 ? 15.233 2.781 -13.969 1.00 91.31 90 VAL A CA 1
ATOM 720 C C . VAL A 1 90 ? 14.191 2.110 -14.849 1.00 91.31 90 VAL A C 1
ATOM 722 O O . VAL A 1 90 ? 13.276 2.775 -15.327 1.00 91.31 90 VAL A O 1
ATOM 725 N N . GLN A 1 91 ? 14.331 0.804 -15.062 1.00 93.12 91 GLN A N 1
ATOM 726 C CA . GLN A 1 91 ? 13.311 -0.018 -15.704 1.00 93.12 91 GLN A CA 1
ATOM 727 C C . GLN A 1 91 ? 12.512 -0.764 -14.646 1.00 93.12 91 GLN A C 1
ATOM 729 O O . GLN A 1 91 ? 13.080 -1.377 -13.741 1.00 93.12 91 GLN A O 1
ATOM 734 N N . MET A 1 92 ? 11.193 -0.711 -14.774 1.00 93.25 92 MET A N 1
ATOM 735 C CA . MET A 1 92 ? 10.253 -1.387 -13.890 1.00 93.25 92 MET A CA 1
ATOM 736 C C . MET A 1 92 ? 9.404 -2.342 -14.701 1.00 93.25 92 MET A C 1
ATOM 738 O O . MET A 1 92 ? 8.884 -1.939 -15.737 1.00 93.25 92 MET A O 1
ATOM 742 N N . LYS A 1 93 ? 9.252 -3.572 -14.220 1.00 93.88 93 LYS A N 1
ATOM 743 C CA . LYS A 1 93 ? 8.512 -4.635 -14.901 1.00 93.88 93 LYS A CA 1
ATOM 744 C C . LYS A 1 93 ? 7.512 -5.248 -13.938 1.00 93.88 93 LYS A C 1
ATOM 746 O O . LYS A 1 93 ? 7.903 -5.750 -12.880 1.00 93.88 93 LYS A O 1
ATOM 751 N N . TRP A 1 94 ? 6.236 -5.213 -14.301 1.00 94.94 94 TRP A N 1
ATOM 752 C CA . TRP A 1 94 ? 5.183 -5.899 -13.566 1.00 94.94 94 TRP A CA 1
ATOM 753 C C . TRP A 1 94 ? 4.952 -7.278 -14.143 1.00 94.94 94 TRP A C 1
ATOM 755 O O . TRP A 1 94 ? 4.733 -7.436 -15.344 1.00 94.94 94 TRP A O 1
ATOM 765 N N . ILE A 1 95 ? 4.958 -8.260 -13.251 1.00 92.94 95 ILE A N 1
ATOM 766 C CA . ILE A 1 95 ? 4.843 -9.666 -13.587 1.00 92.94 95 ILE A CA 1
ATOM 767 C C . ILE A 1 95 ? 3.664 -10.259 -12.817 1.00 92.94 95 ILE A C 1
ATOM 769 O O . ILE A 1 95 ? 3.644 -10.244 -11.582 1.00 92.94 95 ILE A O 1
ATOM 773 N N . ARG A 1 96 ? 2.691 -10.798 -13.551 1.00 92.38 96 ARG A N 1
ATOM 774 C CA . ARG A 1 96 ? 1.520 -11.485 -13.001 1.00 92.38 96 ARG A CA 1
ATOM 775 C C . ARG A 1 96 ? 1.734 -13.003 -13.048 1.00 92.38 96 ARG A C 1
ATOM 777 O O . ARG A 1 96 ? 2.075 -13.508 -14.119 1.00 92.38 96 ARG A O 1
ATOM 784 N N . PRO A 1 97 ? 1.524 -13.736 -11.942 1.00 91.62 97 PRO A N 1
ATOM 785 C CA . PRO A 1 97 ? 1.403 -15.189 -11.976 1.00 91.62 97 PRO A CA 1
ATOM 786 C C . PRO A 1 97 ? -0.000 -15.615 -12.445 1.00 91.62 97 PRO A C 1
ATOM 788 O O . PRO A 1 97 ? -0.994 -15.013 -12.033 1.00 91.62 97 PRO A O 1
ATOM 791 N N . ASP A 1 98 ? -0.095 -16.650 -13.278 1.00 88.56 98 ASP A N 1
ATOM 792 C CA . ASP A 1 98 ? -1.362 -17.328 -13.574 1.00 88.56 98 ASP A CA 1
ATOM 793 C C . ASP A 1 98 ? -1.711 -18.400 -12.524 1.00 88.56 98 ASP A C 1
ATOM 795 O O . ASP A 1 98 ? -1.045 -18.547 -11.495 1.00 88.56 98 ASP A O 1
ATOM 799 N N . GLU A 1 99 ? -2.797 -19.137 -12.772 1.00 88.69 99 GLU A N 1
ATOM 800 C CA . GLU A 1 99 ? -3.280 -20.212 -11.897 1.00 88.69 99 GLU A CA 1
ATOM 801 C C . GLU A 1 99 ? -2.313 -21.407 -11.818 1.00 88.69 99 GLU A C 1
ATOM 803 O O . GLU A 1 99 ? -2.280 -22.094 -10.795 1.00 88.69 99 GLU A O 1
ATOM 808 N N . ASP A 1 100 ? -1.497 -21.621 -12.856 1.00 89.31 100 ASP A N 1
ATOM 809 C CA . ASP A 1 100 ? -0.515 -22.705 -12.955 1.00 89.31 100 ASP A CA 1
ATOM 810 C C . ASP A 1 100 ? 0.876 -22.300 -12.417 1.00 89.31 100 ASP A C 1
ATOM 812 O O . ASP A 1 100 ? 1.784 -23.131 -12.312 1.00 89.31 100 ASP A O 1
ATOM 816 N N . GLY A 1 101 ? 1.056 -21.029 -12.040 1.00 86.00 101 GLY A N 1
ATOM 817 C CA . GLY A 1 101 ? 2.313 -20.463 -11.551 1.00 86.00 101 GLY A CA 1
ATOM 818 C C . GLY A 1 101 ? 3.278 -20.008 -12.651 1.00 86.00 101 GLY A C 1
ATOM 819 O O . GLY A 1 101 ? 4.423 -19.663 -12.343 1.00 86.00 101 GLY A O 1
ATOM 820 N N . LEU A 1 102 ? 2.848 -19.983 -13.915 1.00 90.69 102 LEU A N 1
ATOM 821 C CA . LEU A 1 102 ? 3.581 -19.312 -14.985 1.00 90.69 102 LEU A CA 1
ATOM 822 C C . LEU A 1 102 ? 3.454 -17.801 -14.811 1.00 90.69 102 LEU A C 1
ATOM 824 O O . LEU A 1 102 ? 2.454 -17.285 -14.317 1.00 90.69 102 LEU A O 1
ATOM 828 N N . THR A 1 103 ? 4.494 -17.078 -15.201 1.00 91.25 103 THR A N 1
ATOM 829 C CA . THR A 1 103 ? 4.574 -15.637 -15.002 1.00 91.25 103 THR A CA 1
ATOM 830 C C . THR A 1 103 ? 4.602 -14.897 -16.329 1.00 91.25 103 THR A C 1
ATOM 832 O O . THR A 1 103 ? 5.291 -15.297 -17.267 1.00 91.25 103 THR A O 1
ATOM 835 N N . PHE A 1 104 ? 3.865 -13.790 -16.399 1.00 91.44 104 PHE A N 1
ATOM 836 C CA . PHE A 1 104 ? 3.738 -12.970 -17.601 1.00 91.44 104 PHE A CA 1
ATOM 837 C C . PHE A 1 104 ? 4.017 -11.513 -17.258 1.00 91.44 104 PHE A C 1
ATOM 839 O O . PHE A 1 104 ? 3.455 -10.972 -16.304 1.00 91.44 104 PHE A O 1
ATOM 846 N N . GLU A 1 105 ? 4.896 -10.882 -18.030 1.00 94.31 105 GLU A N 1
ATOM 847 C CA . GLU A 1 105 ? 5.121 -9.440 -17.963 1.00 94.31 105 GLU A CA 1
ATOM 848 C C . GLU A 1 105 ? 3.970 -8.725 -18.678 1.00 94.31 105 GLU A C 1
ATOM 850 O O . GLU A 1 105 ? 3.705 -9.021 -19.840 1.00 94.31 105 GLU A O 1
ATOM 855 N N . PHE A 1 106 ? 3.284 -7.806 -17.993 1.00 94.12 106 PHE A N 1
ATOM 856 C CA . PHE A 1 106 ? 2.146 -7.071 -18.572 1.00 94.12 106 PHE A CA 1
ATOM 857 C C . PHE A 1 106 ? 2.359 -5.557 -18.649 1.00 94.12 106 PHE A C 1
ATOM 859 O O . PHE A 1 106 ? 1.560 -4.851 -19.256 1.00 94.12 106 PHE A O 1
ATOM 866 N N . CYS A 1 107 ? 3.395 -5.030 -17.995 1.00 95.81 107 CYS A N 1
ATOM 867 C CA . CYS A 1 107 ? 3.700 -3.606 -18.024 1.00 95.81 107 CYS A CA 1
ATOM 868 C C . CYS A 1 107 ? 5.187 -3.385 -17.777 1.00 95.81 107 CYS A C 1
ATOM 870 O O . CYS A 1 107 ? 5.738 -3.900 -16.799 1.00 95.81 107 CYS A O 1
ATOM 872 N N . THR A 1 108 ? 5.795 -2.566 -18.634 1.00 94.88 108 THR A N 1
ATOM 873 C CA . THR A 1 108 ? 7.187 -2.148 -18.509 1.00 94.88 108 THR A CA 1
ATOM 874 C C . THR A 1 108 ? 7.296 -0.638 -18.633 1.00 94.88 108 THR A C 1
ATOM 876 O O . THR A 1 108 ? 6.864 -0.045 -19.618 1.00 94.88 108 THR A O 1
ATOM 879 N N . LEU A 1 109 ? 7.904 -0.006 -17.631 1.00 95.50 109 LEU A N 1
ATOM 880 C CA . LEU A 1 109 ? 8.112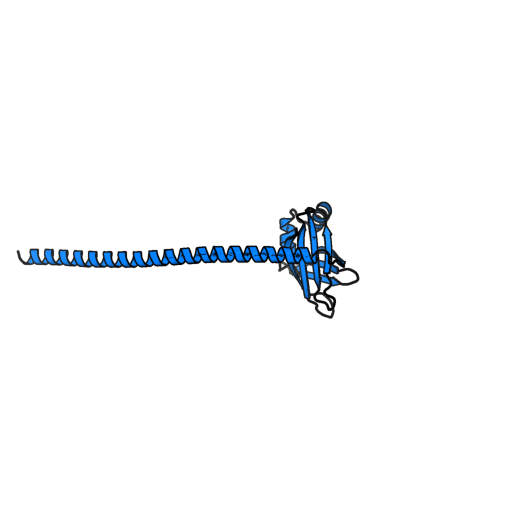 1.440 -17.574 1.00 95.50 109 LEU A CA 1
ATOM 881 C C . LEU A 1 109 ? 9.601 1.756 -17.539 1.00 95.50 109 LEU A C 1
ATOM 883 O O . LEU A 1 109 ? 10.381 1.049 -16.904 1.00 95.50 109 LEU A O 1
ATOM 887 N N . THR A 1 110 ? 9.990 2.855 -18.182 1.00 95.25 110 THR A N 1
ATOM 888 C CA . THR A 1 110 ? 11.356 3.388 -18.111 1.00 95.25 110 THR A CA 1
ATOM 889 C C . THR A 1 110 ? 11.323 4.803 -17.553 1.00 95.25 110 THR A C 1
ATOM 891 O O . THR A 1 110 ? 10.747 5.703 -18.159 1.00 95.25 110 THR A O 1
ATOM 894 N N . LEU A 1 111 ? 11.960 5.003 -16.403 1.00 95.25 111 LEU A N 1
ATOM 895 C CA . LEU A 1 111 ? 11.981 6.264 -15.674 1.00 95.25 111 LEU A CA 1
ATOM 896 C C . LEU A 1 111 ? 13.363 6.915 -15.763 1.00 95.25 111 LEU A C 1
ATOM 898 O O . LEU A 1 111 ? 14.403 6.249 -15.718 1.00 95.25 111 LEU A O 1
ATOM 902 N N . LYS A 1 112 ? 13.372 8.246 -15.851 1.00 94.19 112 LYS A N 1
ATOM 903 C CA . LYS A 1 112 ? 14.585 9.070 -15.930 1.00 94.19 112 LYS A CA 1
ATOM 904 C C . LYS A 1 112 ? 14.820 9.793 -14.614 1.00 94.19 112 LYS A C 1
ATOM 906 O O . LYS A 1 112 ? 13.870 10.055 -13.888 1.00 94.19 112 LYS A O 1
ATOM 911 N N . LEU A 1 113 ? 16.074 10.109 -14.301 1.00 92.69 113 LEU A N 1
ATOM 912 C CA . LEU A 1 113 ? 16.411 1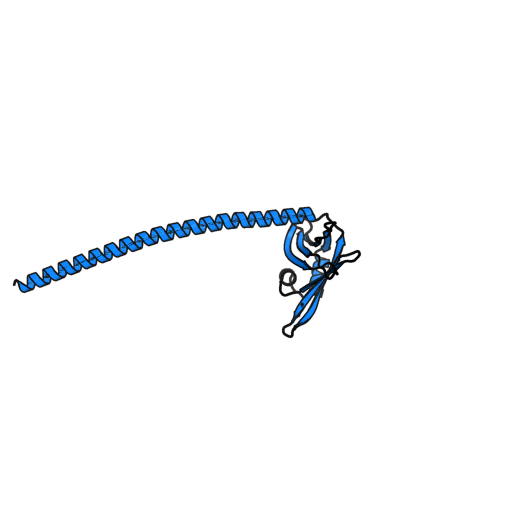0.854 -13.088 1.00 92.69 113 LEU A CA 1
ATOM 913 C C . LEU A 1 113 ? 15.681 12.208 -13.087 1.00 92.69 113 LEU A C 1
ATOM 915 O O . LEU A 1 113 ? 15.918 13.032 -13.969 1.00 92.69 113 LEU A O 1
ATOM 919 N N . ASP A 1 114 ? 14.802 12.416 -12.110 1.00 91.31 114 ASP A N 1
ATOM 920 C CA . ASP A 1 114 ? 13.996 13.628 -11.966 1.00 91.31 114 ASP A CA 1
ATOM 921 C C . ASP A 1 114 ? 13.441 13.734 -10.536 1.00 91.31 114 ASP A C 1
ATOM 923 O O . ASP A 1 114 ? 12.831 12.804 -9.996 1.00 91.31 114 ASP A O 1
ATOM 927 N N . THR A 1 115 ? 13.665 14.894 -9.926 1.00 87.75 115 THR A N 1
ATOM 928 C CA . THR A 1 115 ? 13.323 15.228 -8.540 1.00 87.75 115 THR A CA 1
ATOM 929 C C . THR A 1 115 ? 12.153 16.209 -8.424 1.00 87.75 115 THR A C 1
ATOM 931 O O . THR A 1 115 ? 11.725 16.515 -7.309 1.00 87.75 115 THR A O 1
ATOM 934 N N . THR A 1 116 ? 11.608 16.698 -9.542 1.00 89.81 116 THR A N 1
ATOM 935 C CA . THR A 1 116 ? 10.569 17.745 -9.568 1.00 89.81 116 THR A CA 1
ATOM 936 C C . THR A 1 116 ? 9.283 17.338 -8.840 1.00 89.81 116 THR A C 1
ATOM 938 O O . THR A 1 116 ? 8.650 18.163 -8.179 1.00 89.81 116 THR A O 1
ATOM 941 N N . TRP A 1 117 ? 8.932 16.051 -8.867 1.00 90.31 117 TRP A N 1
ATOM 942 C CA . TRP A 1 117 ? 7.683 15.540 -8.297 1.00 90.31 117 TRP A CA 1
ATOM 943 C C . TRP A 1 117 ? 7.740 15.186 -6.808 1.00 90.31 117 TRP A C 1
ATOM 945 O O . TRP A 1 117 ? 6.693 14.951 -6.201 1.00 90.31 117 TRP A O 1
ATOM 955 N N . MET A 1 118 ? 8.918 15.211 -6.172 1.00 88.31 118 MET A N 1
ATOM 956 C CA . MET A 1 118 ? 9.052 14.820 -4.760 1.00 88.31 118 MET A CA 1
ATOM 957 C C . MET A 1 118 ? 8.177 15.675 -3.832 1.00 88.31 118 MET A C 1
ATOM 959 O O . MET A 1 118 ? 7.501 15.143 -2.951 1.00 88.31 118 MET A O 1
ATOM 963 N N . TYR A 1 119 ? 8.119 16.993 -4.057 1.00 91.31 119 TYR A N 1
ATOM 964 C CA . TYR A 1 119 ? 7.254 17.883 -3.274 1.00 91.31 119 TYR A CA 1
ATOM 965 C C . TYR A 1 119 ? 5.767 17.552 -3.463 1.00 91.31 119 TYR A C 1
ATOM 967 O O . TYR A 1 119 ? 4.994 17.569 -2.503 1.00 91.31 119 TYR A O 1
ATOM 975 N N . HIS A 1 120 ? 5.363 17.212 -4.689 1.00 92.88 120 HIS A N 1
ATOM 976 C CA . HIS A 1 120 ? 3.985 16.850 -5.004 1.00 92.88 120 HIS A CA 1
ATOM 977 C C . HIS A 1 120 ? 3.565 15.547 -4.318 1.00 92.88 120 HIS A C 1
ATOM 979 O O . HIS A 1 120 ? 2.461 15.494 -3.778 1.00 92.88 120 HIS A O 1
ATOM 985 N N . ILE A 1 121 ? 4.455 14.551 -4.255 1.00 92.38 121 ILE A N 1
ATOM 986 C CA . ILE A 1 121 ? 4.227 13.295 -3.524 1.00 92.38 121 ILE A CA 1
ATOM 987 C C . ILE A 1 121 ? 4.086 13.559 -2.029 1.00 92.38 121 ILE A C 1
ATOM 989 O O . ILE A 1 121 ? 3.111 13.125 -1.424 1.00 92.38 121 ILE A O 1
ATOM 993 N N . VAL A 1 122 ? 5.016 14.305 -1.423 1.00 92.50 122 VAL A N 1
ATOM 994 C CA . VAL A 1 122 ? 4.949 14.622 0.013 1.00 92.50 122 VAL A CA 1
ATOM 995 C C . VAL A 1 122 ? 3.656 15.371 0.342 1.00 92.50 122 VAL A C 1
ATOM 997 O O . VAL A 1 122 ? 2.978 15.036 1.310 1.00 92.50 122 VAL A O 1
ATOM 1000 N N . ASN A 1 123 ? 3.269 16.348 -0.482 1.00 93.81 123 ASN A N 1
ATOM 1001 C CA . ASN A 1 123 ? 2.012 17.071 -0.311 1.00 93.81 123 ASN A CA 1
ATOM 1002 C C . ASN A 1 123 ? 0.785 16.149 -0.445 1.00 93.81 123 ASN A C 1
ATOM 1004 O O . ASN A 1 123 ? -0.151 16.267 0.344 1.00 93.81 123 ASN A O 1
ATOM 1008 N N . ALA A 1 124 ? 0.785 15.218 -1.404 1.00 94.00 124 ALA A N 1
ATOM 1009 C CA . ALA A 1 124 ? -0.290 14.239 -1.568 1.00 94.00 124 ALA A CA 1
ATOM 1010 C C . ALA A 1 124 ? -0.399 13.303 -0.350 1.00 94.00 124 ALA A C 1
ATOM 1012 O O . ALA A 1 124 ? -1.481 13.167 0.218 1.00 94.00 124 ALA A O 1
ATOM 1013 N N . LEU A 1 125 ? 0.728 12.774 0.139 1.00 94.00 125 LEU A N 1
ATOM 1014 C CA . LEU A 1 125 ? 0.787 11.938 1.344 1.00 94.00 125 LEU A CA 1
ATOM 1015 C C . LEU A 1 125 ? 0.298 12.682 2.595 1.00 94.00 125 LEU A C 1
ATOM 1017 O O . LEU A 1 125 ? -0.418 12.118 3.421 1.00 94.00 125 LEU A O 1
ATOM 1021 N N . LEU A 1 126 ? 0.654 13.961 2.749 1.00 94.25 126 LEU A N 1
ATOM 1022 C CA . LEU A 1 126 ? 0.170 14.786 3.859 1.00 94.25 126 LEU A CA 1
ATOM 1023 C C . LEU A 1 126 ? -1.346 15.006 3.792 1.00 94.25 126 LEU A C 1
ATOM 1025 O O . LEU A 1 126 ? -1.999 15.022 4.836 1.00 94.25 126 LEU A O 1
ATOM 1029 N N . LYS A 1 127 ? -1.913 15.154 2.590 1.00 92.38 127 LYS A N 1
ATOM 1030 C CA . LYS A 1 127 ? -3.363 15.275 2.393 1.00 92.38 127 LYS A CA 1
ATOM 1031 C C . LYS A 1 127 ? -4.095 13.981 2.712 1.00 92.38 127 LYS A C 1
ATOM 1033 O O . LYS A 1 127 ? -5.044 14.032 3.486 1.00 92.38 127 LYS A O 1
ATOM 1038 N N . GLU A 1 128 ? -3.635 12.847 2.187 1.00 90.00 128 GLU A N 1
ATOM 1039 C CA . GLU A 1 128 ? -4.190 11.527 2.523 1.00 90.00 128 GLU A CA 1
ATOM 1040 C C . GLU A 1 128 ? -4.165 11.284 4.032 1.00 90.00 128 GLU A C 1
ATOM 1042 O O . GLU A 1 128 ? -5.171 10.898 4.624 1.00 90.00 128 GLU A O 1
ATOM 1047 N N . ARG A 1 129 ? -3.036 11.599 4.676 1.00 91.12 129 ARG A N 1
ATOM 1048 C CA . ARG A 1 129 ? -2.889 11.504 6.128 1.00 91.12 129 ARG A CA 1
ATOM 1049 C C . ARG A 1 129 ? -3.914 12.372 6.861 1.00 91.12 129 ARG A C 1
ATOM 1051 O O . ARG A 1 129 ? -4.523 11.906 7.817 1.00 91.12 129 ARG A O 1
ATOM 1058 N N . ASN A 1 130 ? -4.101 13.625 6.448 1.00 92.62 130 ASN A N 1
ATOM 1059 C CA . ASN A 1 130 ? -5.070 14.515 7.090 1.00 92.62 130 ASN A CA 1
ATOM 1060 C C . ASN A 1 130 ? -6.510 14.000 6.913 1.00 92.62 130 ASN A C 1
ATOM 1062 O O . ASN A 1 130 ? -7.255 13.977 7.884 1.00 92.62 130 ASN A O 1
ATOM 1066 N N . ILE A 1 131 ? -6.866 13.492 5.725 1.00 91.00 131 ILE A N 1
ATOM 1067 C CA . ILE A 1 131 ? -8.173 12.859 5.475 1.00 91.00 131 ILE A CA 1
ATOM 1068 C C . ILE A 1 131 ? -8.377 11.646 6.392 1.00 91.00 131 ILE A C 1
ATOM 1070 O O . ILE A 1 131 ? -9.452 11.483 6.968 1.00 91.00 131 ILE A O 1
ATOM 1074 N N . TYR A 1 132 ? -7.352 10.804 6.557 1.00 90.50 132 TYR A N 1
ATOM 1075 C CA . TYR A 1 132 ? -7.404 9.662 7.470 1.00 90.50 132 TYR A CA 1
ATOM 1076 C C . TYR A 1 132 ? -7.635 10.102 8.922 1.00 90.50 132 TYR A C 1
ATOM 1078 O O . TYR A 1 132 ? -8.499 9.544 9.594 1.00 90.50 132 TYR A O 1
ATOM 1086 N N . TYR A 1 133 ? -6.919 11.127 9.396 1.00 91.38 133 TYR A N 1
ATOM 1087 C CA . TYR A 1 133 ? -7.124 11.674 10.741 1.00 91.38 133 TYR A CA 1
ATOM 1088 C C . TYR A 1 133 ? -8.531 12.251 10.932 1.00 91.38 133 TYR A C 1
ATOM 1090 O O . TYR A 1 133 ? -9.172 11.952 11.937 1.00 91.38 133 TYR A O 1
ATOM 1098 N N . ASP A 1 134 ? -9.036 13.022 9.968 1.00 92.25 134 ASP A N 1
ATOM 1099 C CA . ASP A 1 134 ? -10.387 13.589 10.030 1.00 92.25 134 ASP A CA 1
ATOM 1100 C C . ASP A 1 134 ? -11.459 12.485 10.066 1.00 92.25 134 ASP A C 1
ATOM 1102 O O . ASP A 1 134 ? -12.429 12.566 10.826 1.00 92.25 134 ASP A O 1
ATOM 1106 N N . ASN A 1 135 ? -11.271 11.420 9.278 1.00 92.44 135 ASN A N 1
ATOM 1107 C CA . ASN A 1 135 ? -12.143 10.248 9.294 1.00 92.44 135 ASN A CA 1
ATOM 1108 C C . ASN A 1 135 ? -12.085 9.515 10.643 1.00 92.44 135 ASN A C 1
ATOM 1110 O O . ASN A 1 135 ? -13.142 9.211 11.190 1.00 92.44 135 ASN A O 1
ATOM 1114 N N . ALA A 1 136 ? -10.891 9.302 11.204 1.00 92.38 136 ALA A N 1
ATOM 1115 C CA . ALA A 1 136 ? -10.711 8.642 12.496 1.00 92.38 136 ALA A CA 1
ATOM 1116 C C . ALA A 1 136 ? -11.394 9.411 13.642 1.00 92.38 136 ALA A C 1
ATOM 1118 O O . ALA A 1 136 ? -12.111 8.811 14.438 1.00 92.38 136 ALA A O 1
ATOM 1119 N N . ILE A 1 137 ? -11.262 10.743 13.681 1.00 93.31 137 ILE A N 1
ATOM 1120 C CA . ILE A 1 137 ? -11.950 11.596 14.670 1.00 93.31 137 ILE A CA 1
ATOM 1121 C C . ILE A 1 137 ? -13.474 11.468 14.534 1.00 93.31 137 ILE A C 1
ATOM 1123 O O . ILE A 1 137 ? -14.200 11.376 15.527 1.00 93.31 137 ILE A O 1
ATOM 1127 N N . ARG A 1 138 ? -13.986 11.461 13.297 1.00 93.44 138 ARG A N 1
ATOM 1128 C CA . ARG A 1 138 ? -15.423 11.300 13.041 1.00 93.44 138 ARG A CA 1
ATOM 1129 C C . ARG A 1 138 ? -15.920 9.919 13.471 1.00 93.44 138 ARG A C 1
ATOM 1131 O O . ARG A 1 138 ? -16.998 9.827 14.052 1.00 93.44 138 ARG A O 1
ATOM 1138 N N . GLU A 1 139 ? -15.165 8.864 13.184 1.00 94.19 139 GLU A N 1
ATOM 1139 C CA . GLU A 1 139 ? -15.487 7.493 13.592 1.00 94.19 139 GLU A CA 1
ATOM 1140 C C . GLU A 1 139 ? -15.483 7.342 15.116 1.00 94.19 139 GLU A C 1
ATOM 1142 O O . GLU A 1 139 ? -16.427 6.782 15.669 1.00 94.19 139 GLU A O 1
ATOM 1147 N N . GLU A 1 140 ? -14.509 7.934 15.808 1.00 94.44 140 GLU A N 1
ATOM 1148 C CA . GLU A 1 140 ? -14.458 7.967 17.273 1.00 94.44 140 GLU A CA 1
ATOM 1149 C C . GLU A 1 140 ? -15.696 8.658 17.872 1.00 94.44 140 GLU A C 1
ATOM 1151 O O . GLU A 1 140 ? -16.327 8.135 18.792 1.00 94.44 140 GLU A O 1
ATOM 1156 N N . ALA A 1 141 ? -16.129 9.786 17.296 1.00 94.38 141 ALA A N 1
ATOM 1157 C CA . ALA A 1 141 ? -17.353 10.465 17.720 1.00 94.38 141 ALA A CA 1
ATOM 1158 C C . ALA A 1 1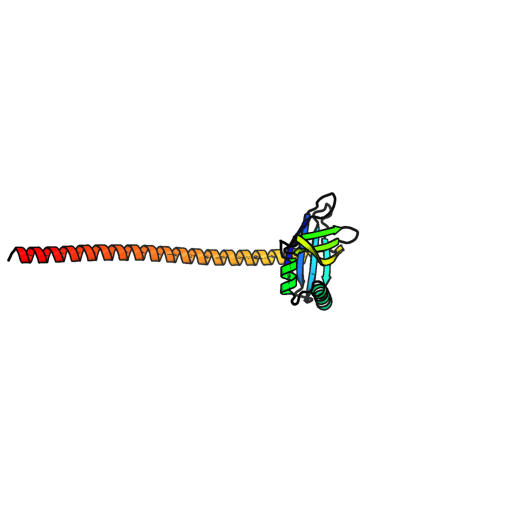41 ? -18.618 9.604 17.515 1.00 94.38 141 ALA A C 1
ATOM 1160 O O . ALA A 1 141 ? -19.545 9.645 18.333 1.00 94.38 141 ALA A O 1
ATOM 1161 N N . VAL A 1 142 ? -18.667 8.809 16.440 1.00 94.81 142 VAL A N 1
ATOM 1162 C CA . VAL A 1 142 ? -19.759 7.856 16.188 1.00 94.81 142 VAL A CA 1
ATOM 1163 C C . VAL A 1 142 ? -19.741 6.728 17.219 1.00 94.81 142 VAL A C 1
ATOM 1165 O O . VAL A 1 142 ? -20.796 6.419 17.776 1.00 94.81 142 VAL A O 1
ATOM 1168 N N . VAL A 1 143 ? -18.571 6.158 17.520 1.00 95.75 143 VAL A N 1
ATOM 1169 C CA . VAL A 1 143 ? -18.411 5.112 18.544 1.00 95.75 143 VAL A CA 1
ATOM 1170 C C . VAL A 1 143 ? -18.868 5.622 19.910 1.00 95.75 143 VAL A C 1
ATOM 1172 O O . VAL A 1 143 ? -19.751 5.013 20.508 1.00 95.75 143 VAL A O 1
ATOM 1175 N N . ALA A 1 144 ? -18.402 6.794 20.350 1.00 96.00 144 ALA A N 1
ATOM 1176 C CA . ALA A 1 144 ? -18.821 7.391 21.621 1.00 96.00 144 ALA A CA 1
ATOM 1177 C C . ALA A 1 144 ? -20.344 7.646 21.685 1.00 96.00 144 ALA A C 1
ATOM 1179 O O . ALA A 1 144 ? -20.988 7.487 22.727 1.00 96.00 144 ALA A O 1
ATOM 1180 N N . SER A 1 145 ? -20.961 8.022 20.558 1.00 96.06 145 SER A N 1
ATOM 1181 C CA . SER A 1 145 ? -22.420 8.154 20.458 1.00 96.06 145 SER A CA 1
ATOM 1182 C C . SER A 1 145 ? -23.134 6.805 20.605 1.00 96.06 145 SER A C 1
ATOM 1184 O O . SER A 1 145 ? -24.155 6.718 21.294 1.00 96.06 145 SER A O 1
ATOM 1186 N N . MET A 1 146 ? -22.606 5.749 19.980 1.00 96.56 146 MET A N 1
ATOM 1187 C CA . MET A 1 146 ? -23.138 4.390 20.098 1.00 96.56 146 MET A CA 1
ATOM 1188 C C . MET A 1 146 ? -23.002 3.849 21.523 1.00 96.56 146 MET A C 1
ATOM 1190 O O . MET A 1 146 ? -23.976 3.313 22.045 1.00 96.56 146 MET A O 1
ATOM 1194 N N . GLU A 1 147 ? -21.858 4.050 22.174 1.00 97.31 147 GLU A N 1
ATOM 1195 C CA . GLU A 1 147 ? -21.621 3.657 23.569 1.00 97.31 147 GLU A CA 1
ATOM 1196 C C . GLU A 1 147 ? -22.626 4.319 24.514 1.00 97.31 147 GLU A C 1
ATOM 1198 O O . GLU A 1 147 ? -23.309 3.629 25.270 1.00 97.31 147 GLU A O 1
ATOM 1203 N N . ARG A 1 148 ? -22.835 5.637 24.387 1.00 96.50 148 ARG A N 1
ATOM 1204 C CA . ARG A 1 148 ? -23.860 6.351 25.165 1.00 96.50 148 ARG A CA 1
ATOM 1205 C C . ARG A 1 148 ? -25.265 5.788 24.924 1.00 96.50 148 ARG A C 1
ATOM 1207 O O . ARG A 1 148 ? -26.069 5.694 25.848 1.00 96.50 148 ARG A O 1
ATOM 1214 N N . ARG A 1 149 ? -25.604 5.433 23.679 1.00 96.75 149 ARG A N 1
ATOM 1215 C CA . ARG A 1 149 ? -26.908 4.825 23.354 1.00 96.75 149 ARG A CA 1
ATOM 1216 C C . ARG A 1 149 ? -27.054 3.427 23.953 1.00 96.75 149 ARG A C 1
ATOM 1218 O O . ARG A 1 149 ? -28.158 3.085 24.371 1.00 96.75 149 ARG A O 1
ATOM 1225 N N . LEU A 1 150 ? -25.980 2.641 23.985 1.00 97.38 150 LEU A N 1
ATOM 1226 C CA . LEU A 1 150 ? -25.953 1.320 24.613 1.00 97.38 150 LEU A CA 1
ATOM 1227 C C . LEU A 1 150 ? -26.107 1.421 26.132 1.00 97.38 150 LEU A C 1
ATOM 1229 O O . LEU A 1 150 ? -26.897 0.672 26.694 1.00 97.38 150 LEU A O 1
ATOM 1233 N N . GLU A 1 151 ? -25.443 2.381 26.775 1.00 97.31 151 GLU A N 1
ATOM 1234 C CA . GLU A 1 151 ? -25.601 2.659 28.207 1.00 97.31 151 GLU A CA 1
ATOM 1235 C C . GLU A 1 151 ? -27.056 3.024 28.551 1.00 97.31 151 GLU A C 1
ATOM 1237 O O . GLU A 1 151 ? -27.669 2.416 29.427 1.00 97.31 151 GLU A O 1
ATOM 1242 N N . LEU A 1 152 ? -27.664 3.949 27.795 1.00 97.12 152 LEU A N 1
ATOM 1243 C CA . LEU A 1 152 ? -29.077 4.314 27.966 1.00 97.12 152 LEU A CA 1
ATOM 1244 C C . LEU A 1 152 ? -30.026 3.126 27.750 1.00 97.12 152 LEU A C 1
ATOM 1246 O O . LEU A 1 152 ? -31.036 3.003 28.445 1.00 97.12 152 LEU A O 1
ATOM 1250 N N . LEU A 1 153 ? -29.724 2.262 26.777 1.00 97.25 153 LEU A N 1
ATOM 1251 C CA . LEU A 1 153 ? -30.498 1.050 26.533 1.00 97.25 153 LEU A CA 1
ATOM 1252 C C . LEU A 1 153 ? -30.353 0.055 27.692 1.00 97.25 153 LEU A C 1
ATOM 1254 O O . LEU A 1 153 ? -31.357 -0.524 28.096 1.00 97.25 153 LEU A O 1
ATOM 1258 N N . GLY A 1 154 ? -29.146 -0.101 28.241 1.00 97.06 154 GLY A N 1
ATOM 1259 C CA . GLY A 1 154 ? -28.870 -0.925 29.419 1.00 97.06 154 GLY A CA 1
ATOM 1260 C C . GLY A 1 154 ? -29.708 -0.498 30.621 1.00 97.06 154 GLY A C 1
ATOM 1261 O O . GLY A 1 154 ? -30.464 -1.309 31.150 1.00 97.06 154 GLY A O 1
ATOM 1262 N N . ASN A 1 155 ? -29.694 0.796 30.953 1.00 96.75 155 ASN A N 1
ATOM 1263 C CA . ASN A 1 155 ? -30.509 1.351 32.041 1.00 96.75 155 ASN A CA 1
ATOM 1264 C C . ASN A 1 155 ? -32.009 1.070 31.837 1.00 96.75 155 ASN A C 1
ATOM 1266 O O . ASN A 1 155 ? -32.718 0.684 32.763 1.00 96.75 155 ASN A O 1
ATOM 1270 N N . LYS A 1 156 ? -32.506 1.202 30.600 1.00 96.75 156 LYS A N 1
ATOM 1271 C CA . LYS A 1 156 ? -33.914 0.926 30.280 1.00 96.75 156 LYS A CA 1
ATOM 1272 C C . LYS A 1 156 ? -34.280 -0.556 30.420 1.00 96.75 156 LYS A C 1
ATOM 1274 O O . LYS A 1 156 ? -35.413 -0.873 30.780 1.00 96.75 156 LYS A O 1
ATOM 1279 N N . VAL A 1 157 ? -33.354 -1.465 30.110 1.00 96.44 157 VAL A N 1
ATOM 1280 C CA . VAL A 1 157 ? -33.551 -2.909 30.308 1.00 96.44 157 VAL A CA 1
ATOM 1281 C C . VAL A 1 157 ? -33.658 -3.231 31.798 1.00 96.44 157 VAL A C 1
ATOM 1283 O O . VAL A 1 157 ? -34.579 -3.953 32.178 1.00 96.44 157 VAL A O 1
ATOM 1286 N N . GLU A 1 158 ? -32.800 -2.648 32.638 1.00 96.81 158 GLU A N 1
ATOM 1287 C CA . GLU A 1 158 ? -32.869 -2.811 34.098 1.00 96.81 158 GLU A CA 1
ATOM 1288 C C . GLU A 1 158 ? -34.208 -2.312 34.667 1.00 96.81 158 GLU A C 1
ATOM 1290 O O . GLU A 1 158 ? -34.884 -3.046 35.390 1.00 96.81 158 GLU A O 1
ATOM 1295 N N . GLU A 1 159 ? -34.668 -1.122 34.258 1.00 96.75 159 GLU A N 1
ATOM 1296 C CA . GLU A 1 159 ? -35.981 -0.587 34.655 1.00 96.75 159 GLU A CA 1
ATOM 1297 C C . GLU A 1 159 ? -37.143 -1.515 34.254 1.00 96.75 159 GLU A C 1
ATOM 1299 O O . GLU A 1 159 ? -38.089 -1.728 35.023 1.00 96.75 159 GLU A O 1
ATOM 1304 N N . MET A 1 160 ? -37.095 -2.080 33.042 1.00 96.44 160 MET A N 1
ATOM 1305 C CA . MET A 1 160 ? -38.111 -3.018 32.561 1.00 96.44 160 MET A CA 1
ATOM 1306 C C . MET A 1 160 ? -38.100 -4.334 33.345 1.00 96.44 160 MET A C 1
ATOM 1308 O O . MET A 1 160 ? -39.169 -4.888 33.625 1.00 96.44 160 MET A O 1
ATOM 1312 N N . ASP A 1 161 ? -36.921 -4.830 33.713 1.00 96.94 161 ASP A N 1
ATOM 1313 C CA . ASP A 1 161 ? -36.778 -6.036 34.523 1.00 96.94 161 ASP A CA 1
ATOM 1314 C C . ASP A 1 161 ? -37.302 -5.833 35.952 1.00 96.94 161 ASP A C 1
ATOM 1316 O O . ASP A 1 161 ? -38.027 -6.699 36.463 1.00 96.94 161 ASP A O 1
ATOM 1320 N N . ASP A 1 162 ? -37.039 -4.674 36.561 1.00 96.88 162 ASP A N 1
ATOM 1321 C CA . ASP A 1 162 ? -37.598 -4.284 37.859 1.00 96.88 162 ASP A CA 1
ATOM 1322 C C . ASP A 1 162 ? -39.122 -4.145 37.804 1.00 96.88 162 ASP A C 1
ATOM 1324 O O . ASP A 1 162 ? -39.841 -4.675 38.663 1.00 96.88 162 ASP A O 1
ATOM 1328 N N . TYR A 1 163 ? -39.649 -3.503 36.757 1.00 96.75 163 TYR A N 1
ATOM 1329 C CA . TYR A 1 163 ? -41.089 -3.403 36.531 1.00 96.75 163 TYR A CA 1
ATOM 1330 C C . TYR A 1 163 ? -41.736 -4.788 36.401 1.00 96.75 163 TYR A C 1
ATOM 1332 O O . TYR A 1 163 ? -42.734 -5.080 37.071 1.00 96.75 163 TYR A O 1
ATOM 1340 N N . ARG A 1 164 ? -41.141 -5.680 35.597 1.00 96.75 164 ARG A N 1
ATOM 1341 C CA . ARG A 1 164 ? -41.592 -7.071 35.435 1.00 96.75 164 ARG A CA 1
ATOM 1342 C C . ARG A 1 164 ? -41.596 -7.810 36.774 1.00 96.75 164 ARG A C 1
ATOM 1344 O O . ARG A 1 164 ? -42.571 -8.498 37.086 1.00 96.75 164 ARG A O 1
ATOM 1351 N N . ARG A 1 165 ? -40.536 -7.669 37.578 1.00 96.06 165 ARG A N 1
ATOM 1352 C CA . ARG A 1 165 ? -40.417 -8.314 38.896 1.00 96.06 165 ARG A CA 1
ATOM 1353 C C . ARG A 1 165 ? -41.493 -7.821 39.865 1.00 96.06 165 ARG A C 1
ATOM 1355 O O . ARG A 1 165 ? -42.152 -8.638 40.509 1.00 96.06 165 ARG A O 1
ATOM 1362 N N . ASN A 1 166 ? -41.726 -6.511 39.922 1.00 96.12 166 ASN A N 1
ATOM 1363 C CA . ASN A 1 166 ? -42.760 -5.904 40.763 1.00 96.12 166 ASN A CA 1
ATOM 1364 C C . ASN A 1 166 ? -44.175 -6.326 40.349 1.00 96.12 166 ASN A C 1
ATOM 1366 O O . ASN A 1 166 ? -44.999 -6.662 41.206 1.00 96.12 166 ASN A O 1
ATOM 1370 N N . LEU A 1 167 ? -44.451 -6.371 39.042 1.00 96.75 167 LEU A N 1
ATOM 1371 C CA . LEU A 1 167 ? -45.722 -6.857 38.513 1.00 96.75 167 LEU A CA 1
ATOM 1372 C C . LEU A 1 167 ? -45.945 -8.331 38.876 1.00 96.75 167 LEU A C 1
ATOM 1374 O O . LEU A 1 167 ? -47.012 -8.678 39.382 1.00 96.75 167 LEU A O 1
ATOM 1378 N N . SER A 1 168 ? -44.929 -9.180 38.689 1.00 96.06 168 SER A N 1
ATOM 1379 C CA . SER A 1 168 ? -44.978 -10.600 39.059 1.00 96.06 168 SER A CA 1
ATOM 1380 C C . SER A 1 168 ? -45.279 -10.784 40.550 1.00 96.06 168 SER A C 1
ATOM 1382 O O . SER A 1 168 ? -46.218 -11.494 40.910 1.00 96.06 168 SER A O 1
ATOM 1384 N N . ASN A 1 169 ? -44.553 -10.084 41.428 1.00 95.50 169 ASN A N 1
ATOM 1385 C CA . ASN A 1 169 ? -44.775 -10.133 42.878 1.00 95.50 169 ASN A CA 1
ATOM 1386 C C . ASN A 1 169 ? -46.188 -9.668 43.268 1.00 95.50 169 ASN A C 1
ATOM 1388 O O . ASN A 1 169 ? -46.840 -10.275 44.122 1.00 95.50 169 ASN A O 1
ATOM 1392 N N . THR A 1 170 ? -46.687 -8.613 42.620 1.00 95.06 170 THR A N 1
ATOM 1393 C CA . THR A 1 170 ? -48.045 -8.096 42.837 1.00 95.06 170 THR A CA 1
ATOM 1394 C C . THR A 1 170 ? -49.107 -9.115 42.420 1.00 95.06 170 THR A C 1
ATOM 1396 O O . THR A 1 170 ? -50.073 -9.332 43.153 1.00 95.06 170 THR A O 1
ATOM 1399 N N . LEU A 1 171 ? -48.941 -9.761 41.261 1.00 95.69 171 LEU A N 1
ATOM 1400 C CA . LEU A 1 171 ? -49.866 -10.783 40.765 1.00 95.69 171 LEU A CA 1
ATOM 1401 C C . LEU A 1 171 ? -49.891 -12.015 41.674 1.00 95.69 171 LEU A C 1
ATOM 1403 O O . LEU A 1 171 ? -50.977 -12.476 42.021 1.00 95.69 171 LEU A O 1
ATOM 1407 N N . ILE A 1 172 ? -48.723 -12.490 42.120 1.00 94.69 172 ILE A N 1
ATOM 1408 C CA . ILE A 1 172 ? -48.610 -13.580 43.102 1.00 94.6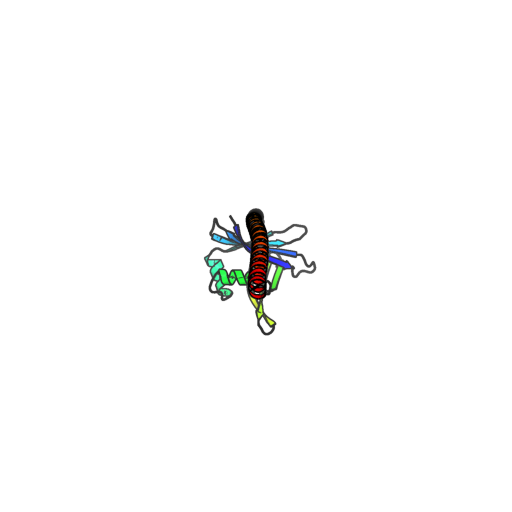9 172 ILE A CA 1
ATOM 1409 C C . ILE A 1 172 ? -49.348 -13.205 44.393 1.00 94.69 172 ILE A C 1
ATOM 1411 O O . ILE A 1 172 ? -50.176 -13.974 44.875 1.00 94.69 172 ILE A O 1
ATOM 1415 N N . SER A 1 173 ? -49.114 -11.998 44.917 1.00 93.25 173 SER A N 1
ATOM 1416 C CA . SER A 1 173 ? -49.746 -11.530 46.159 1.00 93.25 173 SER A CA 1
ATOM 1417 C C . SER A 1 173 ? -51.275 -11.474 46.040 1.00 93.25 173 SER A C 1
ATOM 1419 O O . SER A 1 173 ? -51.989 -11.937 46.930 1.00 93.25 173 SER A O 1
ATOM 1421 N N . LYS A 1 174 ? -51.797 -10.966 44.912 1.00 93.75 174 LYS A N 1
ATOM 1422 C CA . LYS A 1 174 ? -53.241 -10.957 44.618 1.00 93.75 174 LYS A CA 1
ATOM 1423 C C . LYS A 1 174 ? -53.811 -12.370 44.481 1.00 93.75 174 LYS A C 1
ATOM 1425 O O . LYS A 1 174 ? -54.899 -12.633 44.986 1.00 93.75 174 LYS A O 1
ATOM 1430 N N . PHE A 1 175 ? -53.092 -13.275 43.821 1.00 93.62 175 PHE A N 1
ATOM 1431 C CA . PHE A 1 175 ? -53.516 -14.663 43.650 1.00 93.62 175 PHE A CA 1
ATOM 1432 C C . PHE A 1 175 ? -53.631 -15.394 44.995 1.00 93.62 175 PHE A C 1
ATOM 1434 O O . PHE A 1 175 ? -54.661 -16.011 45.267 1.00 93.62 175 PHE A O 1
ATOM 1441 N N . VAL A 1 176 ? -52.630 -15.251 45.871 1.00 92.38 176 VAL A N 1
ATOM 1442 C CA . VAL A 1 176 ? -52.645 -15.812 47.233 1.00 92.38 176 VAL A CA 1
ATOM 1443 C C . VAL A 1 176 ? -53.807 -15.246 48.058 1.00 92.38 176 VAL A C 1
ATOM 1445 O O . VAL A 1 176 ? -54.513 -16.006 48.717 1.00 92.38 176 VAL A O 1
ATOM 1448 N N . ALA A 1 177 ? -54.069 -13.935 47.987 1.00 90.75 177 ALA A N 1
ATOM 1449 C CA . ALA A 1 177 ? -55.201 -13.318 48.685 1.00 90.75 177 ALA A CA 1
ATOM 1450 C C . ALA A 1 177 ? -56.559 -13.893 48.235 1.00 90.75 177 ALA A C 1
ATOM 1452 O O . ALA A 1 177 ? -57.423 -14.161 49.070 1.00 90.75 177 ALA A O 1
ATOM 1453 N N . ILE A 1 178 ? -56.736 -14.138 46.930 1.00 90.31 178 ILE A N 1
ATOM 1454 C CA . ILE A 1 178 ? -57.949 -14.767 46.381 1.00 90.31 178 ILE A CA 1
ATOM 1455 C C . ILE A 1 178 ? -58.078 -16.219 46.849 1.00 90.31 178 ILE A C 1
ATOM 1457 O O . ILE A 1 178 ? -59.173 -16.640 47.223 1.00 90.31 178 ILE A O 1
ATOM 1461 N N . GLN A 1 179 ? -56.987 -16.991 46.830 1.00 87.44 179 GLN A N 1
ATOM 1462 C CA . GLN A 1 179 ? -57.001 -18.372 47.317 1.00 87.44 179 GLN A CA 1
ATOM 1463 C C . GLN A 1 179 ? -57.382 -18.433 48.799 1.00 87.44 179 GLN A C 1
ATOM 1465 O O . GLN A 1 179 ? -58.296 -19.170 49.155 1.00 87.44 179 GLN A O 1
ATOM 1470 N N . ASN A 1 180 ? -56.770 -17.601 49.643 1.00 88.00 180 ASN A N 1
ATOM 1471 C CA . ASN A 1 180 ? -57.080 -17.559 51.072 1.00 88.00 180 ASN A CA 1
ATOM 1472 C C . ASN A 1 180 ? -58.521 -17.097 51.339 1.00 88.00 180 ASN A C 1
ATOM 1474 O O . ASN A 1 180 ? -59.192 -17.666 52.197 1.00 88.00 180 ASN A O 1
ATOM 1478 N N . GLY A 1 181 ? -59.035 -16.125 50.575 1.00 82.44 181 GLY A N 1
ATOM 1479 C CA . GLY A 1 181 ? -60.428 -15.680 50.677 1.00 82.44 181 GLY A CA 1
ATOM 1480 C C . GLY A 1 181 ? -61.448 -16.778 50.354 1.00 82.44 181 GLY A C 1
ATOM 1481 O O . GLY A 1 181 ? -62.498 -16.820 50.981 1.00 82.44 181 GLY A O 1
ATOM 1482 N N . LYS A 1 182 ? -61.119 -17.698 49.436 1.00 68.75 182 LYS A N 1
ATOM 1483 C CA . LYS A 1 182 ? -61.953 -18.869 49.103 1.00 68.75 182 LYS A CA 1
ATOM 1484 C C . LYS A 1 182 ? -61.843 -20.021 50.104 1.00 68.75 182 LYS A C 1
ATOM 1486 O O . LYS A 1 182 ? -62.749 -20.834 50.174 1.00 68.75 182 LYS A O 1
ATOM 1491 N N . VAL A 1 183 ? -60.731 -20.127 50.833 1.00 61.75 183 VAL A N 1
ATOM 1492 C CA . VAL A 1 183 ? -60.532 -21.150 51.881 1.00 61.75 183 VAL A CA 1
ATOM 1493 C C . VAL A 1 183 ? -61.196 -20.733 53.204 1.00 61.75 183 VAL A C 1
ATOM 1495 O O . VAL A 1 183 ? -61.453 -21.571 54.061 1.00 61.75 183 VAL A O 1
ATOM 1498 N N . SER A 1 184 ? -61.496 -19.440 53.358 1.00 53.12 184 SER A N 1
ATOM 1499 C CA . SER A 1 184 ? -62.098 -18.851 54.564 1.00 53.12 184 SER A CA 1
ATOM 1500 C C . SER A 1 184 ? -63.630 -18.726 54.496 1.00 53.12 184 SER A C 1
ATOM 1502 O O . SER A 1 184 ? -64.229 -18.158 55.409 1.00 53.12 184 SER A O 1
ATOM 1504 N N . SER A 1 185 ? -64.248 -19.209 53.414 1.00 46.19 185 SER A N 1
ATOM 1505 C CA . SER A 1 185 ? -65.694 -19.202 53.145 1.00 46.19 185 SER A CA 1
ATOM 1506 C C . SER A 1 185 ? -66.207 -20.622 52.978 1.00 46.19 185 SER A C 1
ATOM 1508 O O . SER A 1 185 ? -67.265 -20.938 53.556 1.00 46.19 185 SER A O 1
#

Radius of gyration: 32.14 Å; chains: 1; bounding box: 89×43×80 Å